Protein AF-A0A1V5QRF8-F1 (afdb_monomer_lite)

Foldseek 3Di:
DVVVVVVVVVVVVVVVVVVVVVVVVVVVVVVVVVVVVVVVVVVVVVVVVVVVPPVPPPPQPPLNVQLVVVVVVVDDSVVSVVVVVVVVVVVVVVPPDPPPLRVQLVVVVVVVDDSVVSVVVVVCVVVVNPDPPPDPPDDDDDDDDDDDDDDDDDDDDDDDDDDDDDDDDDDDDDDPDPDPPPPPDDPDPDPPDPPDPVVVVVVVVVVVPPDDPDDPVNVVVLVVDDLLVVLVVVLVVVVVVCVVVPDPDDDDPVNSVVSSVVSSVVSVVVVD

Radius of gyration: 50.0 Å; chains: 1; bounding box: 133×62×155 Å

Secondary structure (DSSP, 8-state):
-HHHHHHHHHHHHHHHHHHHHHHHHHHHHHHHHHHHHHHHHHHHHHHHHHHHS--------HHHHHHHHHHHTT--HHHHHHHHHHHHHHHHHHHSPPPHHHHHHHHHHHTT--HHHHHHHHHHHHTT-TT---------------PPPPPPPP-SS----PPP-------------PPPP----------------HHHHHHHHHHHHSS----TTHHHHTTSS-HHHHHHHHHHHHHHHHHHTT--SPPPHHHHHHHHHHHHHHHHHTT-

pLDDT: mean 73.48, std 18.58, range [41.06, 98.06]

Structure (mmCIF, N/CA/C/O backbone):
data_AF-A0A1V5QRF8-F1
#
_entry.id   AF-A0A1V5QRF8-F1
#
loop_
_atom_site.group_PDB
_atom_site.id
_atom_site.type_symbol
_atom_site.label_atom_id
_atom_site.label_alt_id
_atom_site.label_comp_id
_atom_site.label_asym_id
_atom_site.label_entity_id
_atom_site.label_seq_id
_atom_site.pdbx_PDB_ins_code
_atom_site.Cartn_x
_atom_site.Cartn_y
_atom_site.Cartn_z
_atom_site.occupancy
_atom_site.B_iso_or_equiv
_atom_site.auth_seq_id
_atom_site.auth_comp_id
_atom_site.auth_asym_id
_atom_site.auth_atom_id
_atom_site.pdbx_PDB_model_num
ATOM 1 N N . MET A 1 1 ? -55.100 -7.302 71.239 1.00 56.41 1 MET A N 1
ATOM 2 C CA . MET A 1 1 ? -53.708 -6.817 71.455 1.00 56.41 1 MET A CA 1
ATOM 3 C C . MET A 1 1 ? -52.587 -7.825 71.140 1.00 56.41 1 MET A C 1
ATOM 5 O O . MET A 1 1 ? -51.484 -7.382 70.845 1.00 56.41 1 MET A O 1
ATOM 9 N N . VAL A 1 2 ? -52.801 -9.151 71.163 1.00 57.75 2 VAL A N 1
ATOM 10 C CA . VAL A 1 2 ? -51.713 -10.150 70.985 1.00 57.75 2 VAL A CA 1
ATOM 11 C C . VAL A 1 2 ? -51.133 -10.198 69.557 1.00 57.75 2 VAL A C 1
ATOM 13 O O . VAL A 1 2 ? -49.919 -10.311 69.386 1.00 57.75 2 VAL A O 1
ATOM 16 N N . LYS A 1 3 ? -51.969 -10.019 68.522 1.00 58.94 3 LYS A N 1
ATOM 17 C CA . LYS A 1 3 ? -51.537 -10.043 67.108 1.00 58.94 3 LYS A CA 1
ATOM 18 C C . LYS A 1 3 ? -50.528 -8.934 66.753 1.00 58.94 3 LYS A C 1
ATOM 20 O O . LYS A 1 3 ? -49.586 -9.201 66.015 1.00 58.94 3 LYS A O 1
ATOM 25 N N . ALA A 1 4 ? -50.659 -7.735 67.328 1.00 64.81 4 ALA A N 1
ATOM 26 C CA . ALA A 1 4 ? -49.758 -6.607 67.056 1.00 64.81 4 ALA A CA 1
ATOM 27 C C . ALA A 1 4 ? -48.321 -6.862 67.558 1.00 64.81 4 ALA A C 1
ATOM 29 O O . ALA A 1 4 ? -47.357 -6.680 66.818 1.00 64.81 4 ALA A O 1
ATOM 30 N N . LYS A 1 5 ? -48.172 -7.419 68.770 1.00 70.94 5 LYS A N 1
ATOM 31 C CA . LYS A 1 5 ? -46.855 -7.746 69.352 1.00 70.94 5 LYS A CA 1
ATOM 32 C C . LYS A 1 5 ? -46.099 -8.819 68.554 1.00 70.94 5 LYS A C 1
ATOM 34 O O . LYS A 1 5 ? -44.870 -8.790 68.483 1.00 70.94 5 LYS A O 1
ATOM 39 N N . MET A 1 6 ? -46.814 -9.762 67.934 1.00 71.56 6 MET A N 1
ATOM 40 C CA . MET A 1 6 ? -46.212 -10.766 67.048 1.00 71.56 6 MET A CA 1
ATOM 41 C C . MET A 1 6 ? -45.707 -10.167 65.731 1.00 71.56 6 MET A C 1
ATOM 43 O O . MET A 1 6 ? -44.639 -10.561 65.255 1.00 71.56 6 MET A O 1
ATOM 47 N N . VAL A 1 7 ? -46.450 -9.217 65.158 1.00 73.62 7 VAL A N 1
ATOM 48 C CA . VAL A 1 7 ? -46.054 -8.514 63.929 1.00 73.62 7 VAL A CA 1
ATOM 49 C C . VAL A 1 7 ? -44.791 -7.687 64.178 1.00 73.62 7 VAL A C 1
ATOM 51 O O . VAL A 1 7 ? -43.824 -7.825 63.431 1.00 73.62 7 VAL A O 1
ATOM 54 N N . ASP A 1 8 ? -44.715 -6.952 65.289 1.00 76.38 8 ASP A N 1
ATOM 55 C CA . ASP A 1 8 ? -43.518 -6.175 65.648 1.00 76.38 8 ASP A CA 1
ATOM 56 C C . ASP A 1 8 ? -42.273 -7.046 65.855 1.00 76.38 8 ASP A C 1
ATOM 58 O O . ASP A 1 8 ? -41.156 -6.671 65.475 1.00 76.38 8 ASP A O 1
ATOM 62 N N . LYS A 1 9 ? -42.446 -8.241 66.432 1.00 80.81 9 LYS A N 1
ATOM 63 C CA . LYS A 1 9 ? -41.349 -9.195 66.635 1.00 80.81 9 LYS A CA 1
ATOM 64 C C . LYS A 1 9 ? -40.832 -9.743 65.298 1.00 80.81 9 LYS A C 1
ATOM 66 O O . LYS A 1 9 ? -39.614 -9.821 65.120 1.00 80.81 9 LYS A O 1
ATOM 71 N N . LYS A 1 10 ? -41.729 -10.028 64.342 1.00 81.56 10 LYS A N 1
ATOM 72 C CA . LYS A 1 10 ? -41.369 -10.405 62.961 1.00 81.56 10 LYS A CA 1
ATOM 73 C C . LYS A 1 10 ? -40.684 -9.256 62.212 1.00 81.56 10 LYS A C 1
ATOM 75 O O . LYS A 1 10 ? -39.655 -9.470 61.579 1.00 81.56 10 LYS A O 1
ATOM 80 N N . ILE A 1 11 ? -41.172 -8.021 62.336 1.00 82.12 11 ILE A N 1
ATOM 81 C CA . ILE A 1 11 ? -40.536 -6.850 61.708 1.00 82.12 11 ILE A CA 1
ATOM 82 C C . ILE A 1 11 ? -39.116 -6.647 62.254 1.00 82.12 11 ILE A C 1
ATOM 84 O O . ILE A 1 11 ? -38.178 -6.411 61.489 1.00 82.12 11 ILE A O 1
ATOM 88 N N . LYS A 1 12 ? -38.913 -6.788 63.572 1.00 86.25 12 LYS A N 1
ATOM 89 C CA . LYS A 1 12 ? -37.577 -6.698 64.185 1.00 86.25 12 LYS A CA 1
ATOM 90 C C . LYS A 1 12 ? -36.638 -7.817 63.728 1.00 86.25 12 LYS A C 1
ATOM 92 O O . LYS A 1 12 ? -35.452 -7.545 63.528 1.00 86.25 12 LYS A O 1
ATOM 97 N N . SER A 1 13 ? -37.125 -9.049 63.553 1.00 84.62 13 SER A N 1
ATOM 98 C CA . SER A 1 13 ? -36.286 -10.150 63.058 1.00 84.62 13 SER A CA 1
ATOM 99 C C . SER A 1 13 ? -35.889 -9.946 61.595 1.00 84.62 13 SER A C 1
ATOM 101 O O . SER A 1 13 ? -34.711 -10.093 61.272 1.00 84.62 13 SER A O 1
ATOM 103 N N . VAL A 1 14 ? -36.822 -9.505 60.743 1.00 87.19 14 VAL A N 1
ATOM 104 C CA . VAL A 1 14 ? -36.553 -9.179 59.332 1.00 87.19 14 VAL A CA 1
ATOM 105 C C . VAL A 1 14 ? -35.546 -8.031 59.223 1.00 87.19 14 VAL A C 1
ATOM 107 O O . VAL A 1 14 ? -34.541 -8.166 58.532 1.00 87.19 14 VAL A O 1
ATOM 110 N N . LYS A 1 15 ? -35.715 -6.944 59.990 1.00 87.62 15 LYS A N 1
ATOM 111 C CA . LYS A 1 15 ? -34.746 -5.831 60.017 1.00 87.62 15 LYS A CA 1
ATOM 112 C C . LYS A 1 15 ? -33.342 -6.282 60.442 1.00 87.62 15 LYS A C 1
ATOM 114 O O . LYS A 1 15 ? -32.351 -5.817 59.880 1.00 87.62 15 LYS A O 1
ATOM 119 N N . LYS A 1 16 ? -33.232 -7.197 61.415 1.00 87.69 16 LYS A N 1
ATOM 120 C CA . LYS A 1 16 ? -31.936 -7.768 61.830 1.00 87.69 16 LYS A CA 1
ATOM 121 C C . LYS A 1 16 ? -31.309 -8.650 60.745 1.00 87.69 16 LYS A C 1
ATOM 123 O O . LYS A 1 16 ? -30.091 -8.591 60.580 1.00 87.69 16 LYS A O 1
ATOM 128 N N . ALA A 1 17 ? -32.105 -9.439 60.023 1.00 86.56 17 ALA A N 1
ATOM 129 C CA . ALA A 1 17 ? -31.628 -10.268 58.915 1.00 86.56 17 ALA A CA 1
ATOM 130 C C . ALA A 1 17 ? -31.104 -9.404 57.756 1.00 86.56 17 ALA A C 1
ATOM 132 O O . ALA A 1 17 ? -29.942 -9.538 57.376 1.00 86.56 17 ALA A O 1
ATOM 133 N N . VAL A 1 18 ? -31.893 -8.417 57.321 1.00 87.19 18 VAL A N 1
ATOM 134 C CA . VAL A 1 18 ? -31.528 -7.461 56.261 1.00 87.19 18 VAL A CA 1
ATOM 135 C C . VAL A 1 18 ? -30.244 -6.701 56.616 1.00 87.19 18 VAL A C 1
ATOM 137 O O . VAL A 1 18 ? -29.325 -6.595 55.808 1.00 87.19 18 VAL A O 1
ATOM 140 N N . LYS A 1 19 ? -30.106 -6.230 57.865 1.00 89.12 19 LYS A N 1
ATOM 141 C CA . LYS A 1 19 ? -28.883 -5.539 58.314 1.00 89.12 19 LYS A CA 1
ATOM 142 C C . LYS A 1 19 ? -27.642 -6.441 58.256 1.00 89.12 19 LYS A C 1
ATOM 144 O O . LYS A 1 19 ? -26.551 -5.956 57.947 1.00 89.12 19 LYS A O 1
ATOM 149 N N . LYS A 1 20 ? -27.785 -7.741 58.546 1.00 89.50 20 LYS A N 1
ATOM 150 C CA . LYS A 1 20 ? -26.686 -8.711 58.424 1.00 89.50 20 LYS A CA 1
ATOM 151 C C . LYS A 1 20 ? -26.307 -8.943 56.963 1.00 89.50 20 LYS A C 1
ATOM 153 O O . LYS A 1 20 ? -25.111 -8.961 56.680 1.00 89.50 20 LYS A O 1
ATOM 158 N N . GLU A 1 21 ? -27.270 -9.067 56.055 1.00 86.69 21 GLU A N 1
ATOM 159 C CA . GLU A 1 21 ? -27.002 -9.243 54.619 1.00 86.69 21 GLU A CA 1
ATOM 160 C C . GLU A 1 21 ? -26.296 -8.033 54.010 1.00 86.69 21 GLU A C 1
ATOM 162 O O . GLU A 1 21 ? -25.207 -8.194 53.461 1.00 86.69 21 GLU A O 1
ATOM 167 N N . ILE A 1 22 ? -26.789 -6.816 54.267 1.00 87.19 22 ILE A N 1
ATOM 168 C CA . ILE A 1 22 ? -26.132 -5.573 53.826 1.00 87.19 22 ILE A CA 1
ATOM 169 C C . ILE A 1 22 ? -24.686 -5.500 54.346 1.00 87.19 22 ILE A C 1
ATOM 171 O O . ILE A 1 22 ? -23.780 -5.048 53.646 1.00 87.19 22 ILE A O 1
ATOM 175 N N . SER A 1 23 ? -24.428 -5.958 55.578 1.00 84.38 23 SER A N 1
ATOM 176 C CA . SER A 1 23 ? -23.067 -5.970 56.134 1.00 84.38 23 SER A CA 1
ATOM 177 C C . SER A 1 23 ? -22.143 -6.979 55.438 1.00 84.38 23 SER A C 1
ATOM 179 O O . SER A 1 23 ? -20.950 -6.710 55.282 1.00 84.38 23 SER A O 1
ATOM 181 N N . LYS A 1 24 ? -22.680 -8.130 55.009 1.00 86.88 24 LYS A N 1
ATOM 182 C CA . LYS A 1 24 ? -21.930 -9.155 54.273 1.00 86.88 24 LYS A CA 1
ATOM 183 C C . LYS A 1 24 ? -21.635 -8.685 52.851 1.00 86.88 24 LYS A C 1
ATOM 185 O O . LYS A 1 24 ? -20.490 -8.798 52.418 1.00 86.88 24 LYS A O 1
ATOM 190 N N . GLU A 1 25 ? -22.615 -8.094 52.172 1.00 83.94 25 GLU A N 1
ATOM 191 C CA . GLU A 1 25 ? -22.439 -7.523 50.834 1.00 83.94 25 GLU A CA 1
ATOM 192 C C . GLU A 1 25 ? -21.417 -6.391 50.833 1.00 83.94 25 GLU A C 1
ATOM 194 O O . GLU A 1 25 ? -20.488 -6.422 50.033 1.00 83.94 25 GLU A O 1
ATOM 199 N N . LYS A 1 26 ? -21.485 -5.454 51.790 1.00 83.31 26 LYS A N 1
ATOM 200 C CA . LYS A 1 26 ? -20.486 -4.376 51.906 1.00 83.31 26 LYS A CA 1
ATOM 201 C C . LYS A 1 26 ? -19.061 -4.909 52.075 1.00 83.31 26 LYS A C 1
ATOM 203 O O . LYS A 1 26 ? -18.140 -4.389 51.448 1.00 83.31 26 LYS A O 1
ATOM 208 N N . LYS A 1 27 ? -18.871 -5.971 52.868 1.00 81.81 27 LYS A N 1
ATOM 209 C CA . LYS A 1 27 ? -17.562 -6.633 53.035 1.00 81.81 27 LYS A CA 1
ATOM 210 C C . LYS A 1 27 ? -17.108 -7.380 51.776 1.00 81.81 27 LYS A C 1
ATOM 212 O O . LYS A 1 27 ? -15.913 -7.439 51.500 1.00 81.81 27 LYS A O 1
ATOM 217 N N . ALA A 1 28 ? -18.029 -7.966 51.014 1.00 79.69 28 ALA A N 1
ATOM 218 C CA . ALA A 1 28 ? -17.707 -8.603 49.738 1.00 79.69 28 ALA A CA 1
ATOM 219 C C . ALA A 1 28 ? -17.343 -7.560 48.664 1.00 79.69 28 ALA A C 1
ATOM 221 O O . ALA A 1 28 ? -16.374 -7.748 47.929 1.00 79.69 28 ALA A O 1
ATOM 222 N N . GLN A 1 29 ? -18.068 -6.440 48.622 1.00 78.56 29 GLN A N 1
ATOM 223 C CA . GLN A 1 29 ? -17.817 -5.312 47.726 1.00 78.56 29 GLN A CA 1
ATOM 224 C C . GLN A 1 29 ? -16.452 -4.673 48.009 1.00 78.56 29 GLN A C 1
ATOM 226 O O . GLN A 1 29 ? -15.679 -4.452 47.082 1.00 78.56 29 GLN A O 1
ATOM 231 N N . SER A 1 30 ? -16.107 -4.447 49.284 1.00 78.94 30 SER A N 1
ATOM 232 C CA . SER A 1 30 ? -14.815 -3.855 49.653 1.00 78.94 30 SER A CA 1
ATOM 233 C C . SER A 1 30 ? -13.634 -4.746 49.255 1.00 78.94 30 SER A C 1
ATOM 235 O O . SER A 1 30 ? -12.629 -4.245 48.761 1.00 78.94 30 SER A O 1
ATOM 237 N N . LYS A 1 31 ? -13.768 -6.075 49.388 1.00 82.75 31 LYS A N 1
ATOM 238 C CA . LYS A 1 31 ? -12.753 -7.037 48.926 1.00 82.75 31 LYS A CA 1
ATOM 239 C C . LYS A 1 31 ? -12.589 -7.036 47.403 1.00 82.75 31 LYS A C 1
ATOM 241 O O . LYS A 1 31 ? -11.462 -7.114 46.921 1.00 82.75 31 LYS A O 1
ATOM 246 N N . LYS A 1 32 ? -13.686 -6.938 46.642 1.00 84.62 32 LYS A N 1
ATOM 247 C CA . LYS A 1 32 ? -13.630 -6.827 45.172 1.00 84.62 32 LYS A CA 1
ATOM 248 C C . LYS A 1 32 ? -12.965 -5.522 44.736 1.00 84.62 32 LYS A C 1
ATOM 250 O O . LYS A 1 32 ? -12.086 -5.557 43.883 1.00 84.62 32 LYS A O 1
ATOM 255 N N . ASN A 1 33 ? -13.319 -4.403 45.365 1.00 83.44 33 ASN A N 1
ATOM 256 C CA . ASN A 1 33 ? -12.726 -3.100 45.064 1.00 83.44 33 ASN A CA 1
ATOM 257 C C . ASN A 1 33 ? -11.219 -3.084 45.349 1.00 83.44 33 ASN A C 1
ATOM 259 O O . ASN A 1 33 ? -10.459 -2.659 44.489 1.00 83.44 33 ASN A O 1
ATOM 263 N N . ALA A 1 34 ? -10.778 -3.652 46.477 1.00 87.19 34 ALA A N 1
ATOM 264 C CA . ALA A 1 34 ? -9.353 -3.782 46.791 1.00 87.19 34 ALA A CA 1
ATOM 265 C C . ALA A 1 34 ? -8.589 -4.615 45.742 1.00 87.19 34 ALA A C 1
ATOM 267 O O . ALA A 1 34 ? -7.462 -4.284 45.380 1.00 87.19 34 ALA A O 1
ATOM 268 N N . LYS A 1 35 ? -9.211 -5.677 45.206 1.00 87.38 35 LYS A N 1
ATOM 269 C CA . LYS A 1 35 ? -8.625 -6.472 44.117 1.00 87.38 35 LYS A CA 1
ATOM 270 C C . LYS A 1 35 ? -8.519 -5.666 42.818 1.00 87.38 35 LYS A C 1
ATOM 272 O O . LYS A 1 35 ? -7.468 -5.668 42.188 1.00 87.38 35 LYS A O 1
ATOM 277 N N . HIS A 1 36 ? -9.572 -4.940 42.449 1.00 84.44 36 HIS A N 1
ATOM 278 C CA . HIS A 1 36 ? -9.557 -4.080 41.265 1.00 84.44 36 HIS A CA 1
ATOM 279 C C . HIS A 1 36 ? -8.537 -2.940 41.380 1.00 84.44 36 HIS A C 1
ATOM 281 O O . HIS A 1 36 ? -7.865 -2.627 40.402 1.00 84.44 36 HIS A O 1
ATOM 287 N N . GLU A 1 37 ? -8.371 -2.347 42.562 1.00 89.94 37 GLU A N 1
ATOM 288 C CA . GLU A 1 37 ? -7.346 -1.328 42.809 1.00 89.94 37 GLU A CA 1
ATOM 289 C C . GLU A 1 37 ? -5.928 -1.890 42.653 1.00 89.94 37 GLU A C 1
ATOM 291 O O . GLU A 1 37 ? -5.086 -1.245 42.024 1.00 89.94 37 GLU A O 1
ATOM 296 N N . ALA A 1 38 ? -5.675 -3.109 43.143 1.00 92.44 38 ALA A N 1
ATOM 297 C CA . ALA A 1 38 ? -4.400 -3.796 42.946 1.00 92.44 38 ALA A CA 1
ATOM 298 C C . ALA A 1 38 ? -4.119 -4.081 41.457 1.00 92.44 38 ALA A C 1
ATOM 300 O O . ALA A 1 38 ? -3.012 -3.816 40.979 1.00 92.44 38 ALA A O 1
ATOM 301 N N . ASP A 1 39 ? -5.124 -4.537 40.704 1.00 89.56 39 ASP A N 1
ATOM 302 C CA . ASP A 1 39 ? -5.010 -4.779 39.260 1.00 89.56 39 ASP A CA 1
ATOM 303 C C . ASP A 1 39 ? -4.745 -3.473 38.486 1.00 89.56 39 ASP A C 1
ATOM 305 O O . ASP A 1 39 ? -3.884 -3.421 37.605 1.00 89.56 39 ASP A O 1
ATOM 309 N N . ILE A 1 40 ? -5.426 -2.380 38.847 1.00 92.19 40 ILE A N 1
ATOM 310 C CA . ILE A 1 40 ? -5.188 -1.051 38.262 1.00 92.19 40 ILE A CA 1
ATOM 311 C C . ILE A 1 40 ? -3.754 -0.588 38.543 1.00 92.19 40 ILE A C 1
ATOM 313 O O . ILE A 1 40 ? -3.109 -0.016 37.661 1.00 92.19 40 ILE A O 1
ATOM 317 N N . LEU A 1 41 ? -3.238 -0.826 39.751 1.00 94.00 41 LEU A N 1
ATOM 318 C CA . LEU A 1 41 ? -1.876 -0.449 40.127 1.00 94.00 41 LEU A 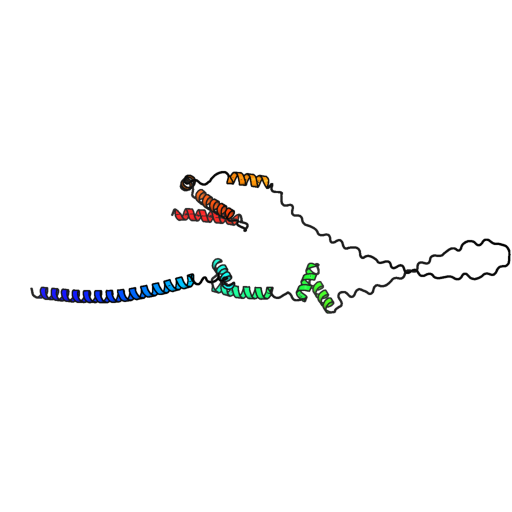CA 1
ATOM 319 C C . LEU A 1 41 ? -0.828 -1.263 39.352 1.00 94.00 41 LEU A C 1
ATOM 321 O O . LEU A 1 41 ? 0.137 -0.695 38.841 1.00 94.00 41 LEU A O 1
ATOM 325 N N . MET A 1 42 ? -1.056 -2.568 39.180 1.00 91.50 42 MET A N 1
ATOM 326 C CA . MET A 1 42 ? -0.237 -3.437 38.328 1.00 91.50 42 MET A CA 1
ATOM 327 C C . MET A 1 42 ? -0.200 -2.936 36.880 1.00 91.50 42 MET A C 1
ATOM 329 O O . MET A 1 42 ? 0.881 -2.740 36.325 1.00 91.50 42 MET A O 1
ATOM 333 N N . LEU A 1 43 ? -1.364 -2.640 36.294 1.00 92.44 43 LEU A N 1
ATOM 334 C CA . LEU A 1 43 ? -1.469 -2.128 34.924 1.00 92.44 43 LEU A CA 1
ATOM 335 C C . LEU A 1 43 ? -0.786 -0.765 34.756 1.00 92.44 43 LEU A C 1
ATOM 337 O O . LEU A 1 43 ? -0.113 -0.528 33.752 1.00 92.44 43 LEU A O 1
ATOM 341 N N . LYS A 1 44 ? -0.907 0.133 35.741 1.00 92.56 44 LYS A N 1
ATOM 342 C CA . LYS A 1 44 ? -0.198 1.422 35.737 1.00 92.56 44 LYS A CA 1
ATOM 343 C C . LYS A 1 44 ? 1.317 1.226 35.755 1.00 92.56 44 LYS A C 1
ATOM 345 O O . LYS A 1 44 ? 2.008 1.837 34.939 1.00 92.56 44 LYS A O 1
ATOM 350 N N . ASN A 1 45 ? 1.818 0.335 36.611 1.00 91.69 45 ASN A N 1
ATOM 351 C CA . ASN A 1 45 ? 3.241 0.008 36.693 1.00 91.69 45 ASN A CA 1
ATOM 352 C C . ASN A 1 45 ? 3.759 -0.627 35.392 1.00 91.69 45 ASN A C 1
ATOM 354 O O . ASN A 1 45 ? 4.870 -0.331 34.954 1.00 91.69 45 ASN A O 1
ATOM 358 N N . GLU A 1 46 ? 2.960 -1.474 34.744 1.00 91.62 46 GLU A N 1
ATOM 359 C CA . GLU A 1 46 ? 3.278 -2.075 33.446 1.00 91.62 46 GLU A CA 1
ATOM 360 C C . GLU A 1 46 ? 3.366 -1.014 32.340 1.00 91.62 46 GLU A C 1
ATOM 362 O O . GLU A 1 46 ? 4.355 -0.957 31.608 1.00 91.62 46 GLU A O 1
ATOM 367 N N . ILE A 1 47 ? 2.392 -0.100 32.271 1.00 85.62 47 ILE A N 1
ATOM 368 C CA . ILE A 1 47 ? 2.413 1.039 31.343 1.00 85.62 47 ILE A CA 1
ATOM 369 C C . ILE A 1 47 ? 3.641 1.918 31.594 1.00 85.62 47 ILE A C 1
ATOM 371 O O . ILE A 1 47 ? 4.287 2.363 30.646 1.00 85.62 47 ILE A O 1
ATOM 375 N N . GLU A 1 48 ? 3.990 2.174 32.852 1.00 88.62 48 GLU A N 1
ATOM 376 C CA . GLU A 1 48 ? 5.150 2.991 33.195 1.00 88.62 48 GLU A CA 1
ATOM 377 C C . GLU A 1 48 ? 6.470 2.302 32.813 1.00 88.62 48 GLU A C 1
ATOM 379 O O . GLU A 1 48 ? 7.352 2.939 32.233 1.00 88.62 48 GLU A O 1
ATOM 384 N N . LYS A 1 49 ? 6.585 0.984 33.031 1.00 86.06 49 LYS A N 1
ATOM 385 C CA . LYS A 1 49 ? 7.707 0.167 32.538 1.00 86.06 49 LYS A CA 1
ATOM 386 C C . LYS A 1 49 ? 7.799 0.200 31.012 1.00 86.06 49 LYS A C 1
ATOM 388 O O . LYS A 1 49 ? 8.900 0.339 30.483 1.00 86.06 49 LYS A O 1
ATOM 393 N N . LEU A 1 50 ? 6.672 0.117 30.304 1.00 78.25 50 LEU A N 1
ATOM 394 C CA . LEU A 1 50 ? 6.613 0.206 28.841 1.00 78.25 50 LEU A CA 1
ATOM 395 C C . LEU A 1 50 ? 6.933 1.612 28.313 1.00 78.25 50 LEU A C 1
ATOM 397 O O . LEU A 1 50 ? 7.494 1.729 27.232 1.00 78.25 50 LEU A O 1
ATOM 401 N N . LYS A 1 51 ? 6.633 2.675 29.068 1.00 77.50 51 LYS A N 1
ATOM 402 C CA . LYS A 1 51 ? 7.057 4.049 28.744 1.00 77.50 51 LYS A CA 1
ATOM 403 C C . LYS A 1 51 ? 8.556 4.261 28.979 1.00 77.50 51 LYS A C 1
ATOM 405 O O . LYS A 1 51 ? 9.211 4.913 28.168 1.00 77.50 51 LYS A O 1
ATOM 410 N N . LYS A 1 52 ? 9.100 3.723 30.080 1.00 78.12 52 LYS A N 1
ATOM 411 C CA . LYS A 1 52 ? 10.527 3.818 30.453 1.00 78.12 52 LYS A CA 1
ATOM 412 C C . LYS A 1 52 ? 11.418 2.976 29.547 1.00 78.12 52 LYS A C 1
ATOM 414 O O . LYS A 1 52 ? 12.500 3.424 29.171 1.00 78.12 52 LYS A O 1
ATOM 419 N N . LYS A 1 53 ? 10.942 1.800 29.123 1.00 68.38 53 LYS A N 1
ATOM 420 C CA . LYS A 1 53 ? 11.463 1.113 27.941 1.00 68.38 53 LYS A CA 1
ATOM 421 C C . LYS A 1 53 ? 11.132 1.993 26.741 1.00 68.38 53 LYS A C 1
ATOM 423 O O . LYS A 1 53 ? 10.128 1.778 26.078 1.00 68.38 53 LYS A O 1
ATOM 428 N N . LYS A 1 54 ? 11.966 3.000 26.460 1.00 58.03 54 LYS A N 1
ATOM 429 C CA . LYS A 1 54 ? 11.990 3.685 25.166 1.00 58.03 54 LYS A CA 1
ATOM 430 C C . LYS A 1 54 ? 12.142 2.595 24.110 1.00 58.03 54 LYS A C 1
ATOM 432 O O . LYS A 1 54 ? 13.257 2.185 23.807 1.00 58.03 54 LYS A O 1
ATOM 437 N N . VAL A 1 55 ? 11.026 2.084 23.595 1.00 58.25 55 VAL A N 1
ATOM 438 C CA . VAL A 1 55 ? 11.015 1.208 22.434 1.00 58.25 55 VAL A CA 1
ATOM 439 C C . VAL A 1 55 ? 11.694 2.052 21.373 1.00 58.25 55 VAL A C 1
ATOM 441 O O . VAL A 1 55 ? 11.148 3.087 20.984 1.00 58.25 55 VAL A O 1
ATOM 444 N N . SER A 1 56 ? 12.930 1.691 21.009 1.00 57.19 56 SER A N 1
ATOM 445 C CA . SER A 1 56 ? 13.672 2.309 19.911 1.00 57.19 56 SER A CA 1
ATOM 446 C C . SER A 1 56 ? 12.666 2.485 18.796 1.00 57.19 56 SER A C 1
ATOM 448 O O . SER A 1 56 ? 12.154 1.449 18.386 1.00 57.19 56 SER A O 1
ATOM 450 N N . LYS A 1 57 ? 12.285 3.729 18.442 1.00 58.41 57 LYS A N 1
ATOM 451 C CA . LYS A 1 57 ? 11.142 4.058 17.566 1.00 58.41 57 LYS A CA 1
ATOM 452 C C . LYS A 1 57 ? 10.992 2.966 16.515 1.00 58.41 57 LYS A C 1
ATOM 454 O O . LYS A 1 57 ? 11.726 2.951 15.525 1.00 58.41 57 LYS A O 1
ATOM 459 N N . GLY A 1 58 ? 10.150 1.984 16.837 1.00 55.38 58 GLY A N 1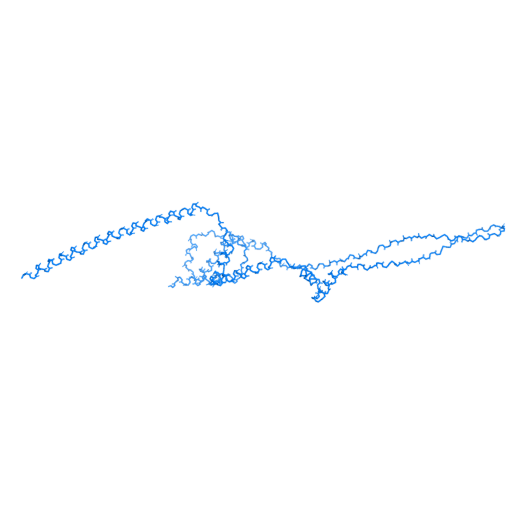
ATOM 460 C CA . GLY A 1 58 ? 10.212 0.696 16.169 1.00 55.38 58 GLY A CA 1
ATOM 461 C C . GLY A 1 58 ? 9.745 0.993 14.777 1.00 55.38 58 GLY A C 1
ATOM 462 O O . GLY A 1 58 ? 8.625 1.486 14.633 1.00 55.38 58 GLY A O 1
ATOM 463 N N . HIS A 1 59 ? 10.611 0.816 13.781 1.00 66.00 59 HIS A N 1
ATOM 464 C CA . HIS A 1 59 ? 10.185 0.949 12.401 1.00 66.00 59 HIS A CA 1
ATOM 465 C C . HIS A 1 59 ? 8.968 0.044 12.265 1.00 66.00 59 HIS A C 1
ATOM 467 O O . HIS A 1 59 ? 9.061 -1.172 12.438 1.00 66.00 59 HIS A O 1
ATOM 473 N N . VAL A 1 60 ? 7.797 0.664 12.109 1.00 79.44 60 VAL A N 1
ATOM 474 C CA . VAL A 1 60 ? 6.545 -0.070 11.992 1.00 79.44 60 VAL A CA 1
ATOM 475 C C . VAL A 1 60 ? 6.758 -1.009 10.817 1.00 79.44 60 VAL A C 1
ATOM 477 O O . VAL A 1 60 ? 7.176 -0.552 9.753 1.00 79.44 60 VAL A O 1
ATOM 480 N N . SER A 1 61 ? 6.561 -2.312 11.031 1.00 86.94 61 SER A N 1
ATOM 481 C CA . SER A 1 61 ? 6.845 -3.300 9.990 1.00 86.94 61 SER A CA 1
ATOM 482 C C . SER A 1 61 ? 6.155 -2.891 8.686 1.00 86.94 61 SER A C 1
ATOM 484 O O . SER A 1 61 ? 5.042 -2.357 8.711 1.00 86.94 61 SER A O 1
ATOM 486 N N . GLU A 1 62 ? 6.799 -3.129 7.539 1.00 89.38 62 GLU A N 1
ATOM 487 C CA . GLU A 1 62 ? 6.224 -2.784 6.228 1.00 89.38 62 GLU A CA 1
ATOM 488 C C . GLU A 1 62 ? 4.797 -3.325 6.078 1.00 89.38 62 GLU A C 1
ATOM 490 O O . GLU A 1 62 ? 3.919 -2.646 5.548 1.00 89.38 62 GLU A O 1
ATOM 495 N N . TYR A 1 63 ? 4.562 -4.527 6.615 1.00 93.75 63 TYR A N 1
ATOM 496 C CA . TYR A 1 63 ? 3.246 -5.147 6.696 1.00 93.75 63 TYR A CA 1
ATOM 497 C C . TYR A 1 63 ? 2.247 -4.261 7.441 1.00 93.75 63 TYR A C 1
ATOM 499 O O . TYR A 1 63 ? 1.191 -3.931 6.910 1.00 93.75 63 TYR A O 1
ATOM 507 N N . ASN A 1 64 ? 2.591 -3.814 8.647 1.00 93.94 64 ASN A N 1
ATOM 508 C CA . ASN A 1 64 ? 1.713 -2.979 9.458 1.00 93.94 64 ASN A CA 1
ATOM 509 C C . ASN A 1 64 ? 1.437 -1.622 8.795 1.00 93.94 64 ASN A C 1
ATOM 511 O O . ASN A 1 64 ? 0.311 -1.130 8.862 1.00 93.94 64 ASN A O 1
ATOM 515 N N . ILE A 1 65 ? 2.428 -1.027 8.125 1.00 94.06 65 ILE A N 1
ATOM 516 C CA . ILE A 1 65 ? 2.234 0.206 7.346 1.00 94.06 65 ILE A CA 1
ATOM 517 C C . ILE A 1 65 ? 1.252 -0.045 6.196 1.00 94.06 65 ILE A C 1
ATOM 519 O O . ILE A 1 65 ? 0.308 0.727 6.009 1.00 94.06 65 ILE A O 1
ATOM 523 N N . PHE A 1 66 ? 1.441 -1.137 5.454 1.00 96.56 66 PHE A N 1
ATOM 524 C CA . PHE A 1 66 ? 0.584 -1.504 4.332 1.00 96.56 66 PHE A CA 1
ATOM 525 C C . PHE A 1 66 ? -0.858 -1.757 4.777 1.00 96.56 66 PHE A C 1
ATOM 527 O O . PHE A 1 66 ? -1.780 -1.161 4.224 1.00 96.56 66 PHE A O 1
ATOM 534 N N . ILE A 1 67 ? -1.063 -2.576 5.809 1.00 97.00 67 ILE A N 1
ATOM 535 C CA . ILE A 1 67 ? -2.399 -2.896 6.318 1.00 97.00 67 ILE A CA 1
ATOM 536 C C . ILE A 1 67 ? -3.113 -1.634 6.803 1.00 97.00 67 ILE A C 1
ATOM 538 O O . ILE A 1 67 ? -4.261 -1.404 6.431 1.00 97.00 67 ILE A O 1
ATOM 542 N N . ARG A 1 68 ? -2.429 -0.760 7.556 1.00 95.75 68 ARG A N 1
ATOM 543 C CA . ARG A 1 68 ? -3.005 0.525 7.992 1.00 95.75 68 ARG A CA 1
ATOM 544 C C . ARG A 1 68 ? -3.430 1.391 6.809 1.00 95.75 68 ARG A C 1
ATOM 546 O O . ARG A 1 68 ? -4.467 2.042 6.882 1.00 95.75 68 ARG A O 1
ATOM 553 N N . LYS A 1 69 ? -2.648 1.398 5.725 1.00 96.94 69 LYS A N 1
ATOM 554 C CA . LYS A 1 69 ? -2.990 2.127 4.499 1.00 96.94 69 LYS A CA 1
ATOM 555 C C . LYS A 1 69 ? -4.254 1.565 3.841 1.00 96.94 69 LYS A C 1
ATOM 557 O O . LYS A 1 69 ? -5.110 2.350 3.455 1.00 96.94 69 LYS A O 1
ATOM 562 N N . GLN A 1 70 ? -4.391 0.241 3.757 1.00 97.44 70 GLN A N 1
ATOM 563 C CA . GLN A 1 70 ? -5.571 -0.394 3.154 1.00 97.44 70 GLN A CA 1
ATOM 564 C C . GLN A 1 70 ? -6.834 -0.213 4.001 1.00 97.44 70 GLN A C 1
ATOM 566 O O . GLN A 1 70 ? -7.897 0.075 3.461 1.00 97.44 70 GLN A O 1
ATOM 571 N N . ILE A 1 71 ? -6.715 -0.294 5.328 1.00 96.06 71 ILE A N 1
ATOM 572 C CA . ILE A 1 71 ? -7.842 -0.033 6.233 1.00 96.06 71 ILE A CA 1
ATOM 573 C C . ILE A 1 71 ? -8.298 1.426 6.118 1.00 96.06 71 ILE A C 1
ATOM 575 O O . ILE A 1 71 ? -9.493 1.687 6.040 1.00 96.06 71 ILE A O 1
ATOM 579 N N . LYS A 1 72 ? -7.362 2.385 6.026 1.00 96.94 72 LYS A N 1
ATOM 580 C CA . LYS A 1 72 ? -7.697 3.796 5.757 1.00 96.94 72 LYS A CA 1
ATOM 581 C C . LYS A 1 72 ? -8.408 4.003 4.418 1.00 96.94 72 LYS A C 1
ATOM 583 O O . LYS A 1 72 ? -9.180 4.943 4.300 1.00 96.94 72 LYS A O 1
ATOM 588 N N . ALA A 1 73 ? -8.155 3.142 3.437 1.00 95.75 73 ALA A N 1
ATOM 589 C CA . ALA A 1 73 ? -8.847 3.147 2.151 1.00 95.75 73 ALA A CA 1
ATOM 590 C C . ALA A 1 73 ? -10.216 2.432 2.191 1.00 95.75 73 ALA A C 1
ATOM 592 O O . ALA A 1 73 ? -10.837 2.261 1.149 1.00 95.75 73 ALA A O 1
ATOM 593 N N . GLY A 1 74 ? -10.681 1.993 3.368 1.00 97.12 74 GLY A N 1
ATOM 594 C CA . GLY A 1 74 ? -11.978 1.336 3.548 1.00 97.12 74 GLY A CA 1
ATOM 595 C C . GLY A 1 74 ? -11.967 -0.180 3.341 1.00 97.12 74 GLY A C 1
ATOM 596 O O . GLY A 1 74 ? -13.026 -0.801 3.344 1.00 97.12 74 GLY A O 1
ATOM 597 N N . MET A 1 75 ? -10.798 -0.810 3.175 1.00 96.62 75 MET A N 1
ATOM 598 C CA . MET A 1 75 ? -10.723 -2.268 3.046 1.00 96.62 75 MET A CA 1
ATOM 599 C C . MET A 1 75 ? -10.775 -2.969 4.399 1.00 96.62 75 MET A C 1
ATOM 601 O O . MET A 1 75 ? -10.169 -2.537 5.382 1.00 96.62 75 MET A O 1
ATOM 605 N N . THR A 1 76 ? -11.426 -4.131 4.426 1.00 98.06 76 THR A N 1
ATOM 606 C CA . THR A 1 76 ? -11.379 -5.013 5.598 1.00 98.06 76 THR A CA 1
ATOM 607 C C . THR A 1 76 ? -9.975 -5.592 5.785 1.00 98.06 76 THR A C 1
ATOM 609 O O . THR A 1 76 ? -9.217 -5.768 4.826 1.00 98.06 76 THR A O 1
ATOM 612 N N . PHE A 1 77 ? -9.623 -5.962 7.019 1.00 96.50 77 PHE A N 1
ATOM 613 C CA . PHE A 1 77 ? -8.317 -6.560 7.318 1.00 96.50 77 PHE A CA 1
ATOM 614 C C . PHE A 1 77 ? -8.042 -7.824 6.483 1.00 96.50 77 PHE A C 1
ATOM 616 O O . PHE A 1 77 ? -6.941 -7.993 5.965 1.00 96.50 77 PHE A O 1
ATOM 623 N N . SER A 1 78 ? -9.050 -8.683 6.288 1.00 97.19 78 SER A N 1
ATOM 624 C CA . SER A 1 78 ? -8.921 -9.906 5.481 1.00 97.19 78 SER A CA 1
ATOM 625 C C . SER A 1 78 ? -8.600 -9.597 4.012 1.00 97.19 78 SER A C 1
ATOM 627 O O . SER A 1 78 ? -7.703 -10.201 3.420 1.00 97.19 78 SER A O 1
ATOM 629 N N . GLN A 1 79 ? -9.269 -8.598 3.425 1.00 97.19 79 GLN A N 1
ATOM 630 C CA . GLN A 1 79 ? -8.965 -8.132 2.069 1.00 97.19 79 GLN A CA 1
ATOM 631 C C . GLN A 1 79 ? -7.561 -7.521 1.984 1.00 97.19 79 GLN A C 1
ATOM 633 O O . GLN A 1 79 ? -6.805 -7.850 1.068 1.00 97.19 79 GLN A O 1
ATOM 638 N N . ALA A 1 80 ? -7.180 -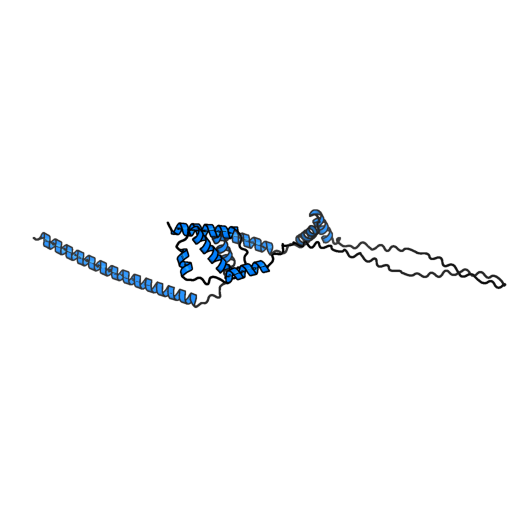6.696 2.961 1.00 97.62 80 ALA A N 1
ATOM 639 C CA . ALA A 1 80 ? -5.856 -6.089 3.036 1.00 97.62 80 ALA A CA 1
ATOM 640 C C . ALA A 1 80 ? -4.740 -7.145 3.155 1.00 97.62 80 ALA A C 1
ATOM 642 O O . ALA A 1 80 ? -3.731 -7.064 2.455 1.00 97.62 80 ALA A O 1
ATOM 643 N N . ALA A 1 81 ? -4.934 -8.188 3.965 1.00 96.50 81 ALA A N 1
ATOM 644 C CA . ALA A 1 81 ? -3.990 -9.297 4.091 1.00 96.50 81 ALA A CA 1
ATOM 645 C C . ALA A 1 81 ? -3.853 -10.089 2.777 1.00 96.50 81 ALA A C 1
ATOM 647 O O . ALA A 1 81 ? -2.739 -10.394 2.345 1.00 96.50 81 ALA A O 1
ATOM 648 N N . LYS A 1 82 ? -4.967 -10.349 2.074 1.00 97.31 82 LYS A N 1
ATOM 649 C CA . LYS A 1 82 ? -4.945 -10.953 0.727 1.00 97.31 82 LYS A CA 1
ATOM 650 C C . LYS A 1 82 ? -4.238 -10.062 -0.299 1.00 97.31 82 LYS A C 1
ATOM 652 O O . LYS A 1 82 ? -3.584 -10.566 -1.209 1.00 97.31 82 LYS A O 1
ATOM 657 N N . GLN A 1 83 ? -4.351 -8.741 -0.186 1.00 96.38 83 GLN A N 1
ATOM 658 C CA . GLN A 1 83 ? -3.598 -7.831 -1.047 1.00 96.38 83 GLN A CA 1
ATOM 659 C C . GLN A 1 83 ? -2.110 -7.802 -0.709 1.00 96.38 83 GLN A C 1
ATOM 661 O O . GLN A 1 83 ? -1.294 -7.701 -1.622 1.00 96.38 83 GLN A O 1
ATOM 666 N N . TRP A 1 84 ? -1.737 -7.934 0.564 1.00 96.62 84 TRP A N 1
ATOM 667 C CA . TRP A 1 84 ? -0.337 -7.982 0.976 1.00 96.62 84 TRP A CA 1
ATOM 668 C C . TRP A 1 84 ? 0.413 -9.158 0.345 1.00 96.62 84 TRP A C 1
ATOM 670 O O . TRP A 1 84 ? 1.525 -8.986 -0.159 1.00 96.62 84 TRP A O 1
ATOM 680 N N . THR A 1 85 ? -0.197 -10.345 0.305 1.00 95.75 85 THR A N 1
ATOM 681 C CA . THR A 1 85 ? 0.425 -11.516 -0.332 1.00 95.75 85 THR A CA 1
ATOM 682 C C . THR A 1 85 ? 0.636 -11.292 -1.830 1.00 95.75 85 THR A C 1
ATOM 684 O O . THR A 1 85 ? 1.720 -11.573 -2.346 1.00 95.75 85 THR A O 1
ATOM 687 N N . LYS A 1 86 ? -0.346 -10.693 -2.520 1.00 95.31 86 LYS A N 1
ATOM 688 C CA . LYS A 1 86 ? -0.222 -10.287 -3.931 1.00 95.31 86 LYS A CA 1
ATOM 689 C C . LYS A 1 86 ? 0.868 -9.233 -4.130 1.00 95.31 86 LYS A C 1
ATOM 691 O O . LYS A 1 86 ? 1.692 -9.372 -5.032 1.00 95.31 86 LYS A O 1
ATOM 696 N N . TYR A 1 87 ? 0.908 -8.218 -3.270 1.00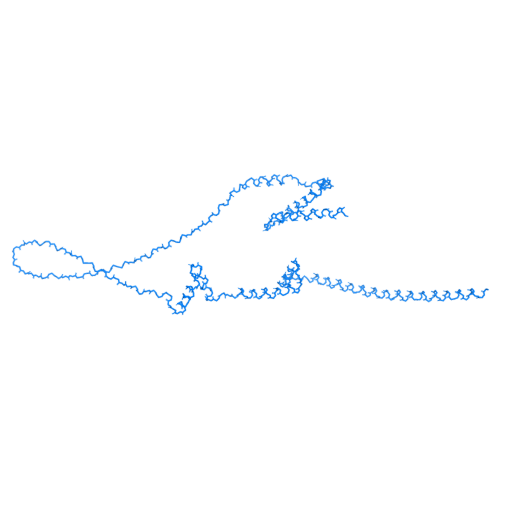 94.00 87 TYR A N 1
ATOM 697 C CA . TYR A 1 87 ? 1.913 -7.158 -3.290 1.00 94.00 87 TYR A CA 1
ATOM 698 C C . TYR A 1 87 ? 3.326 -7.731 -3.136 1.00 94.00 87 TYR A C 1
ATOM 700 O O . TYR A 1 87 ? 4.182 -7.480 -3.982 1.00 94.00 87 TYR A O 1
ATOM 708 N N . LYS A 1 88 ? 3.566 -8.589 -2.135 1.00 93.62 88 LYS A N 1
ATOM 709 C CA . LYS A 1 88 ? 4.871 -9.243 -1.954 1.00 93.62 88 LYS A CA 1
ATOM 710 C C . LYS A 1 88 ? 5.227 -10.185 -3.106 1.00 93.62 88 LYS A C 1
ATOM 712 O O . LYS A 1 88 ? 6.400 -10.284 -3.468 1.00 93.62 88 LYS A O 1
ATOM 717 N N . ALA A 1 89 ? 4.250 -10.862 -3.710 1.00 91.00 89 ALA A N 1
ATOM 718 C CA . ALA A 1 89 ? 4.484 -11.684 -4.897 1.00 91.00 89 ALA A CA 1
ATOM 719 C C . ALA A 1 89 ? 4.922 -10.836 -6.106 1.00 91.00 89 ALA A C 1
ATOM 721 O O . ALA A 1 89 ? 5.853 -11.216 -6.816 1.00 91.00 89 ALA A O 1
ATOM 722 N N . LEU A 1 90 ? 4.299 -9.674 -6.316 1.00 89.69 90 LEU A N 1
ATOM 723 C CA . LEU A 1 90 ? 4.688 -8.710 -7.351 1.00 89.69 90 LEU A CA 1
ATOM 724 C C . LEU A 1 90 ? 6.062 -8.100 -7.072 1.00 89.69 90 LEU A C 1
ATOM 726 O O . LEU A 1 90 ? 6.887 -8.014 -7.975 1.00 89.69 90 LEU A O 1
ATOM 730 N N . GLU A 1 91 ? 6.349 -7.756 -5.818 1.00 88.31 91 GLU A N 1
ATOM 731 C CA . GLU A 1 91 ? 7.657 -7.247 -5.407 1.00 88.31 91 GLU A CA 1
ATOM 732 C C . GLU A 1 91 ? 8.765 -8.267 -5.717 1.00 88.31 91 GLU A C 1
ATOM 734 O O . GLU A 1 91 ? 9.797 -7.922 -6.291 1.00 88.31 91 GLU A O 1
ATOM 739 N N . LYS A 1 92 ? 8.526 -9.556 -5.429 1.00 83.81 92 LYS A N 1
ATOM 740 C CA . LYS A 1 92 ? 9.440 -10.645 -5.806 1.00 83.81 92 LYS A CA 1
ATOM 741 C C . LYS A 1 92 ? 9.600 -10.775 -7.323 1.00 83.81 92 LYS A C 1
ATOM 743 O O . LYS A 1 92 ? 10.706 -11.056 -7.774 1.00 83.81 92 LYS A O 1
ATOM 748 N N . LYS A 1 93 ? 8.540 -10.567 -8.115 1.00 80.56 93 LYS A N 1
ATOM 749 C CA . LYS A 1 93 ? 8.618 -10.570 -9.588 1.00 80.56 93 LYS A CA 1
ATOM 750 C C . LYS A 1 93 ? 9.437 -9.390 -10.115 1.00 80.56 93 LYS A C 1
ATOM 752 O O . LYS A 1 93 ? 10.291 -9.603 -10.963 1.00 80.56 93 LYS A O 1
ATOM 757 N N . ASN A 1 94 ? 9.247 -8.192 -9.568 1.00 75.12 94 ASN A N 1
ATOM 758 C CA . ASN A 1 94 ? 9.976 -6.990 -9.982 1.00 75.12 94 ASN A CA 1
ATOM 759 C C . ASN A 1 94 ? 11.455 -7.020 -9.566 1.00 75.12 94 ASN A C 1
ATOM 761 O O . ASN A 1 94 ? 12.302 -6.479 -10.269 1.00 75.12 94 ASN A O 1
ATOM 765 N N . LYS A 1 95 ? 11.791 -7.698 -8.459 1.00 74.81 95 LYS A N 1
ATOM 766 C CA . LYS A 1 95 ? 13.187 -7.951 -8.058 1.00 74.81 95 LYS A CA 1
ATOM 767 C C . LYS A 1 95 ? 13.913 -8.939 -8.977 1.00 74.81 95 LYS A C 1
ATOM 769 O O . LYS A 1 95 ? 15.144 -8.974 -8.969 1.00 74.81 95 LYS A O 1
ATOM 774 N N . ARG A 1 96 ? 13.199 -9.751 -9.769 1.00 74.06 96 ARG A N 1
ATOM 775 C CA . ARG A 1 96 ? 13.843 -10.623 -10.759 1.00 74.06 96 ARG A CA 1
ATOM 776 C C . ARG A 1 96 ? 14.360 -9.748 -11.891 1.00 74.06 96 ARG A C 1
ATOM 778 O O . ARG A 1 96 ? 13.581 -9.167 -12.642 1.00 74.06 96 ARG A O 1
ATOM 785 N N . LYS A 1 97 ? 15.687 -9.671 -12.020 1.00 76.25 97 LYS A N 1
ATOM 786 C CA . LYS A 1 97 ? 16.323 -9.024 -13.170 1.00 76.25 97 LYS A CA 1
ATOM 787 C C . LYS A 1 97 ? 15.745 -9.650 -14.450 1.00 76.25 97 LYS A C 1
ATOM 789 O O . LYS A 1 97 ? 15.661 -10.880 -14.518 1.00 76.25 97 LYS A O 1
ATOM 794 N N . PRO A 1 98 ? 15.332 -8.847 -15.446 1.00 81.50 98 PRO A N 1
ATOM 795 C CA . PRO A 1 98 ? 14.849 -9.389 -16.707 1.00 81.50 98 PRO A CA 1
ATOM 796 C C . PRO A 1 98 ? 15.921 -10.306 -17.301 1.00 81.50 98 PRO A C 1
ATOM 798 O O . PRO A 1 98 ? 17.111 -10.000 -17.213 1.00 81.50 98 PRO A O 1
ATOM 801 N N . THR A 1 99 ? 15.506 -11.443 -17.862 1.00 88.94 99 THR A N 1
ATOM 802 C CA . THR A 1 99 ? 16.426 -12.408 -18.479 1.00 88.94 99 THR A CA 1
ATOM 803 C C . THR A 1 99 ? 17.244 -11.733 -19.579 1.00 88.94 99 THR A C 1
ATOM 805 O O . THR A 1 99 ? 16.791 -10.754 -20.174 1.00 88.94 99 THR A O 1
ATOM 808 N N . ALA A 1 100 ? 18.431 -12.262 -19.891 1.00 89.38 100 ALA A N 1
ATOM 809 C CA . ALA A 1 100 ? 19.263 -11.730 -20.977 1.00 89.38 100 ALA A CA 1
ATOM 810 C C . ALA A 1 100 ? 18.479 -11.616 -22.299 1.00 89.38 100 ALA A C 1
ATOM 812 O O . ALA A 1 100 ? 18.617 -10.631 -23.017 1.00 89.38 100 ALA A O 1
ATOM 813 N N . TYR A 1 101 ? 17.581 -12.574 -22.557 1.00 93.31 101 TYR A N 1
ATOM 814 C CA . TYR A 1 101 ? 16.630 -12.524 -23.664 1.00 93.31 101 TYR A CA 1
ATOM 815 C C . TYR A 1 101 ? 15.689 -11.314 -23.573 1.00 93.31 101 TYR A C 1
ATOM 817 O O . TYR A 1 101 ? 15.659 -10.502 -24.490 1.00 93.31 101 TYR A O 1
ATOM 825 N N . ASN A 1 102 ? 14.966 -11.138 -22.462 1.00 92.19 102 ASN A N 1
ATOM 826 C CA . ASN A 1 102 ? 14.023 -10.025 -22.306 1.00 92.19 102 ASN A CA 1
ATOM 827 C C . ASN A 1 102 ? 14.724 -8.659 -22.370 1.00 92.19 102 ASN A C 1
ATOM 829 O O . ASN A 1 102 ? 14.192 -7.718 -22.957 1.00 92.19 102 ASN A O 1
ATOM 833 N N . GLN A 1 103 ? 15.931 -8.555 -21.806 1.00 92.62 103 GLN A N 1
ATOM 834 C CA . GLN A 1 103 ? 16.762 -7.356 -21.917 1.00 92.62 103 GLN A CA 1
ATOM 835 C C . GLN A 1 103 ? 17.160 -7.080 -23.368 1.00 92.62 103 GLN A C 1
ATOM 837 O O . GLN A 1 103 ? 17.026 -5.951 -23.839 1.00 92.62 103 GLN A O 1
ATOM 842 N N . PHE A 1 104 ? 17.607 -8.109 -24.091 1.00 94.25 104 PHE A N 1
ATOM 843 C CA . PHE A 1 104 ? 17.984 -7.984 -25.493 1.00 94.25 104 PHE A CA 1
ATOM 844 C C . PHE A 1 104 ? 16.790 -7.584 -26.364 1.00 94.25 104 PHE A C 1
ATOM 846 O O . PHE A 1 104 ? 16.883 -6.604 -27.102 1.00 94.25 104 PHE A O 1
ATOM 853 N N . ILE A 1 105 ? 15.654 -8.273 -26.244 1.00 95.69 105 ILE A N 1
ATOM 854 C CA . ILE A 1 105 ? 14.440 -7.964 -27.010 1.00 95.69 105 ILE A CA 1
ATOM 855 C C . ILE A 1 105 ? 13.977 -6.535 -26.724 1.00 95.69 105 ILE A C 1
ATOM 857 O O . ILE A 1 105 ? 13.791 -5.758 -27.659 1.00 95.69 105 ILE A O 1
ATOM 861 N N . GLY A 1 106 ? 13.904 -6.143 -25.447 1.00 94.38 106 GLY A N 1
ATOM 862 C CA . GLY A 1 106 ? 13.573 -4.771 -25.062 1.00 94.38 106 GLY A CA 1
ATOM 863 C C . GLY A 1 106 ? 14.536 -3.737 -25.656 1.00 94.38 106 GLY A C 1
ATOM 864 O O . GLY A 1 106 ? 14.101 -2.676 -26.098 1.00 94.38 106 GLY A O 1
ATOM 865 N N . SER A 1 107 ? 15.835 -4.047 -25.733 1.00 94.88 107 SER A N 1
ATOM 866 C CA . SER A 1 107 ? 16.818 -3.162 -26.371 1.00 94.88 107 SER A CA 1
ATOM 867 C C . SER A 1 107 ? 16.582 -3.006 -27.878 1.00 94.88 107 SER A C 1
ATOM 869 O O . SER A 1 107 ? 16.657 -1.892 -28.384 1.00 94.88 107 SER A O 1
ATOM 871 N N . GLN A 1 108 ? 16.249 -4.086 -28.595 1.00 95.50 108 GLN A N 1
ATOM 872 C CA . GLN A 1 108 ? 16.000 -4.043 -30.039 1.00 95.50 108 GLN A CA 1
ATOM 873 C C . GLN A 1 108 ? 14.690 -3.324 -30.372 1.00 95.50 108 GLN A C 1
ATOM 875 O O . GLN A 1 108 ? 14.651 -2.546 -31.321 1.00 95.50 108 GLN A O 1
ATOM 880 N N . MET A 1 109 ? 13.650 -3.509 -29.556 1.00 94.69 109 MET A N 1
ATOM 881 C CA . MET A 1 109 ? 12.384 -2.790 -29.722 1.00 94.69 109 MET A CA 1
ATOM 882 C C . MET A 1 109 ? 12.539 -1.285 -29.467 1.00 94.69 109 MET A C 1
ATOM 884 O O . MET A 1 109 ? 11.978 -0.481 -30.201 1.00 94.69 109 MET A O 1
ATOM 888 N N . ARG A 1 110 ? 13.372 -0.873 -28.497 1.00 95.38 110 ARG A N 1
ATOM 889 C CA . ARG A 1 110 ? 13.734 0.549 -28.304 1.00 95.38 110 ARG A CA 1
ATOM 890 C C . ARG A 1 110 ? 14.497 1.144 -29.490 1.00 95.38 110 ARG A C 1
ATOM 892 O O . ARG A 1 110 ? 14.475 2.355 -29.670 1.00 95.38 110 ARG A O 1
ATOM 899 N N . LEU A 1 111 ? 15.167 0.307 -30.283 1.00 93.31 111 LEU A N 1
ATOM 900 C CA . LEU A 1 111 ? 15.808 0.700 -31.542 1.00 93.31 111 LEU A CA 1
ATOM 901 C C . LEU A 1 111 ? 14.827 0.713 -32.731 1.00 93.31 111 LEU A C 1
ATOM 903 O O . LEU A 1 111 ? 15.266 0.922 -33.857 1.00 93.31 111 LEU A O 1
ATOM 907 N N . GLY A 1 112 ? 13.529 0.486 -32.496 1.00 95.06 112 GLY A N 1
ATOM 908 C CA . GLY A 1 112 ? 12.478 0.523 -33.515 1.00 95.06 112 GLY A CA 1
ATOM 909 C C . GLY A 1 112 ? 12.262 -0.786 -34.275 1.00 95.06 112 GLY A C 1
ATOM 910 O O . GLY A 1 112 ? 11.513 -0.795 -35.245 1.00 95.06 112 GLY A O 1
ATOM 911 N N . LYS A 1 113 ? 12.901 -1.891 -33.866 1.00 94.94 113 LYS A N 1
ATOM 912 C CA . LYS A 1 113 ? 12.727 -3.192 -34.531 1.00 94.94 113 LYS A CA 1
ATOM 913 C C . LYS A 1 113 ? 11.434 -3.865 -34.104 1.00 94.94 113 LYS A C 1
ATOM 915 O O . LYS A 1 113 ? 11.042 -3.786 -32.935 1.00 94.94 113 LYS A O 1
ATOM 920 N N . THR A 1 114 ? 10.816 -4.590 -35.030 1.00 96.88 114 THR A N 1
ATOM 921 C CA . THR A 1 114 ? 9.636 -5.400 -34.714 1.00 96.88 114 THR A CA 1
ATOM 922 C C . THR A 1 114 ? 10.012 -6.556 -33.782 1.00 96.88 114 THR A C 1
ATOM 924 O O . THR A 1 114 ? 11.174 -6.963 -33.679 1.00 96.88 114 THR A O 1
ATOM 927 N N . TRP A 1 115 ? 9.033 -7.099 -33.053 1.00 94.56 115 TRP A N 1
ATOM 928 C CA . TRP A 1 115 ? 9.289 -8.200 -32.119 1.00 94.56 115 TRP A CA 1
ATOM 929 C C . TRP A 1 115 ? 9.870 -9.430 -32.833 1.00 94.56 115 TRP A C 1
ATOM 931 O O . TRP A 1 115 ? 10.830 -10.031 -32.353 1.00 94.56 115 TRP A O 1
ATOM 941 N N . THR A 1 116 ? 9.356 -9.762 -34.018 1.00 96.12 116 THR A N 1
ATOM 942 C CA . THR A 1 116 ? 9.838 -10.880 -34.844 1.00 96.12 116 THR A CA 1
ATOM 943 C C . THR A 1 116 ? 11.286 -10.676 -35.297 1.00 96.12 116 THR A C 1
ATOM 945 O O . THR A 1 116 ? 12.098 -11.596 -35.176 1.00 96.12 116 THR A O 1
ATOM 948 N N . GLU A 1 117 ? 11.654 -9.465 -35.726 1.00 94.38 117 GLU A N 1
ATOM 949 C CA . GLU A 1 117 ? 13.038 -9.100 -36.054 1.00 94.38 117 GLU A CA 1
ATOM 950 C C . GLU A 1 117 ? 13.963 -9.197 -34.839 1.00 94.38 117 GLU A C 1
ATOM 952 O O . GLU A 1 117 ? 15.069 -9.734 -34.933 1.00 94.38 117 GLU A O 1
ATOM 957 N N . ALA A 1 118 ? 13.519 -8.711 -33.679 1.00 95.81 118 ALA A N 1
ATOM 958 C CA . ALA A 1 118 ? 14.281 -8.796 -32.440 1.00 95.81 118 ALA A CA 1
ATOM 959 C C . ALA A 1 118 ? 14.544 -10.260 -32.041 1.00 95.81 118 ALA A C 1
ATOM 961 O O . ALA A 1 118 ? 15.664 -10.605 -31.655 1.00 95.81 118 ALA A O 1
ATOM 962 N N . VAL A 1 119 ? 13.551 -11.142 -32.195 1.00 95.50 119 VAL A N 1
ATOM 963 C CA . VAL A 1 119 ? 13.693 -12.585 -31.945 1.00 95.50 119 VAL A CA 1
ATOM 964 C C . VAL A 1 119 ? 14.642 -13.239 -32.950 1.00 95.50 119 VAL A C 1
ATOM 966 O O . VAL A 1 119 ? 15.500 -14.033 -32.554 1.00 95.50 119 VAL A O 1
ATOM 969 N N . ALA A 1 120 ? 14.545 -12.896 -34.235 1.00 94.31 120 ALA A N 1
ATOM 970 C CA . ALA A 1 120 ? 15.462 -13.393 -35.259 1.00 94.31 120 ALA A CA 1
ATOM 971 C C . ALA A 1 120 ? 16.913 -12.975 -34.965 1.00 94.31 120 ALA A C 1
ATOM 973 O O . ALA A 1 120 ? 17.826 -13.801 -35.005 1.00 94.31 120 ALA A O 1
ATOM 974 N N . LEU A 1 121 ? 17.126 -11.718 -34.569 1.00 93.31 121 LEU A N 1
ATOM 975 C CA . LEU A 1 121 ? 18.436 -11.208 -34.168 1.00 93.31 121 LEU A CA 1
ATOM 976 C C . LEU A 1 121 ? 18.966 -11.882 -32.907 1.00 93.31 121 LEU A C 1
ATOM 978 O O . LEU A 1 121 ? 20.162 -12.146 -32.832 1.00 93.31 121 LEU A O 1
ATOM 982 N N . TRP A 1 122 ? 18.103 -12.206 -31.942 1.00 94.12 122 TRP A N 1
ATOM 983 C CA . TRP A 1 122 ? 18.501 -12.982 -30.770 1.00 94.12 122 TRP A CA 1
ATOM 984 C C . TRP A 1 122 ? 18.980 -14.382 -31.162 1.00 94.12 122 TRP A C 1
ATOM 986 O O . TRP A 1 122 ? 20.025 -14.823 -30.687 1.00 94.12 122 TRP A O 1
ATOM 996 N N . LYS A 1 123 ? 18.269 -15.067 -32.070 1.00 93.44 123 LYS A N 1
ATOM 997 C CA . LYS A 1 123 ? 18.693 -16.375 -32.603 1.00 93.44 123 LYS A CA 1
ATOM 998 C C . LYS A 1 123 ? 20.044 -16.273 -33.323 1.00 93.44 123 LYS A C 1
ATOM 1000 O O . LYS A 1 123 ? 20.917 -17.107 -33.098 1.00 93.44 123 LYS A O 1
ATOM 1005 N N . LEU A 1 124 ? 20.255 -15.223 -34.121 1.00 89.62 124 LEU A N 1
ATOM 1006 C CA . LEU A 1 124 ? 21.533 -14.956 -34.794 1.00 89.62 124 LEU A CA 1
ATOM 1007 C C . LEU A 1 124 ? 22.665 -14.617 -33.811 1.00 89.62 124 LEU A C 1
ATOM 1009 O O . LEU A 1 124 ? 23.796 -15.064 -34.006 1.00 89.62 124 LEU A O 1
ATOM 1013 N N . ALA A 1 125 ? 22.368 -13.862 -32.752 1.00 88.12 125 ALA A N 1
ATOM 1014 C CA . ALA A 1 125 ? 23.309 -13.530 -31.685 1.00 88.12 125 ALA A CA 1
ATOM 1015 C C . ALA A 1 125 ? 23.718 -14.778 -30.896 1.00 88.12 125 ALA A C 1
ATOM 1017 O O . ALA A 1 125 ? 24.906 -15.029 -30.720 1.00 88.12 125 ALA A O 1
ATOM 1018 N N . LYS A 1 126 ? 22.745 -15.610 -30.503 1.00 89.31 126 LYS A N 1
ATOM 1019 C CA . LYS A 1 126 ? 22.978 -16.905 -29.844 1.00 89.31 126 LYS A CA 1
ATOM 1020 C C . LYS A 1 126 ? 23.780 -17.867 -30.718 1.00 89.31 126 LYS A C 1
ATOM 1022 O O . LYS A 1 126 ? 24.577 -18.625 -30.183 1.00 89.31 126 LYS A O 1
ATOM 1027 N N . ALA A 1 127 ? 23.605 -17.809 -32.037 1.00 85.75 127 ALA A N 1
ATOM 1028 C CA . ALA A 1 127 ? 24.384 -18.584 -33.001 1.00 85.75 127 ALA A CA 1
ATOM 1029 C C . ALA A 1 127 ? 25.781 -17.994 -33.302 1.00 85.75 127 ALA A C 1
ATOM 1031 O O . ALA A 1 127 ? 26.475 -18.509 -34.177 1.00 85.75 127 ALA A O 1
ATOM 1032 N N . GLY A 1 128 ? 26.185 -16.889 -32.656 1.00 81.56 128 GLY A N 1
ATOM 1033 C CA . GLY A 1 128 ? 27.483 -16.237 -32.883 1.00 81.56 128 GLY A CA 1
ATOM 1034 C C . GLY A 1 128 ? 27.639 -15.605 -34.274 1.00 81.56 128 GLY A C 1
ATOM 1035 O O . GLY A 1 128 ? 28.754 -15.358 -34.733 1.00 81.56 128 GLY A O 1
ATOM 1036 N N . LYS A 1 129 ? 26.529 -15.370 -34.987 1.00 76.50 129 LYS A N 1
ATOM 1037 C CA . LYS A 1 129 ? 26.515 -14.811 -36.352 1.00 76.50 129 LYS A CA 1
ATOM 1038 C C . LYS A 1 129 ? 26.339 -13.290 -36.369 1.00 76.50 129 LYS A C 1
ATOM 1040 O O . LYS A 1 129 ? 26.584 -12.658 -37.394 1.00 76.50 129 LYS A O 1
ATOM 1045 N N . LEU A 1 130 ? 25.942 -12.691 -35.246 1.00 70.50 130 LEU A N 1
ATOM 1046 C CA . LEU A 1 130 ? 25.783 -11.246 -35.112 1.00 70.50 130 LEU A CA 1
ATOM 1047 C C . LEU A 1 130 ? 27.165 -10.581 -34.955 1.00 70.50 130 LEU A C 1
ATOM 1049 O O . LEU A 1 130 ? 27.789 -10.694 -33.907 1.00 70.50 130 LEU A O 1
ATOM 1053 N N . GLY A 1 131 ? 27.652 -9.900 -35.999 1.00 62.25 131 GLY A N 1
ATOM 1054 C CA . GLY A 1 131 ? 28.898 -9.122 -35.937 1.00 62.25 131 GLY A CA 1
ATOM 1055 C C . GLY A 1 131 ? 30.139 -9.755 -36.575 1.00 62.25 131 GLY A C 1
ATOM 1056 O O . GLY A 1 131 ? 31.233 -9.222 -36.389 1.00 62.25 131 GLY A O 1
ATOM 1057 N N . LYS A 1 132 ? 30.007 -10.825 -37.376 1.00 58.97 132 LYS A N 1
ATOM 1058 C CA . LYS A 1 132 ? 31.084 -11.211 -38.303 1.00 58.97 132 LYS A CA 1
ATOM 1059 C C . LYS A 1 132 ? 31.276 -10.064 -39.300 1.00 58.97 132 LYS A C 1
ATOM 1061 O O . LYS A 1 132 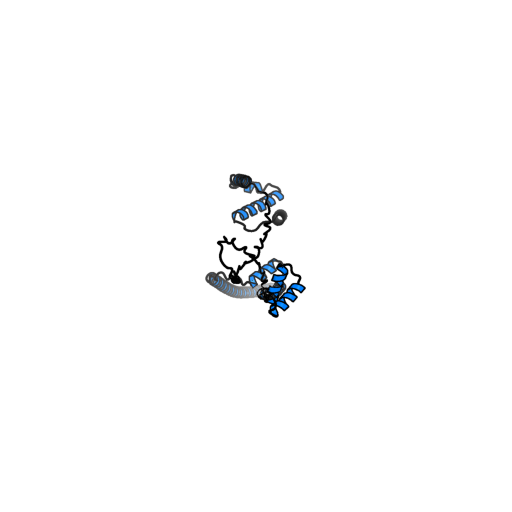? 30.531 -9.957 -40.271 1.00 58.97 132 LYS A O 1
ATOM 1066 N N . LYS A 1 133 ? 32.221 -9.157 -39.014 1.00 52.59 133 LYS A N 1
ATOM 1067 C CA . LYS A 1 133 ? 32.666 -8.121 -39.954 1.00 52.59 133 LYS A CA 1
ATOM 1068 C C . LYS A 1 133 ? 32.992 -8.845 -41.256 1.00 52.59 133 LYS A C 1
ATOM 1070 O O . LYS A 1 133 ? 33.859 -9.715 -41.255 1.00 52.59 133 LYS A O 1
ATOM 1075 N N . GLY A 1 134 ? 32.255 -8.539 -42.324 1.00 54.66 134 GLY A N 1
ATOM 1076 C CA . GLY A 1 134 ? 32.562 -9.075 -43.645 1.00 54.66 134 GLY A CA 1
ATOM 1077 C C . GLY A 1 134 ? 34.045 -8.857 -43.929 1.00 54.66 134 GLY A C 1
ATOM 1078 O O . GLY A 1 134 ? 34.576 -7.787 -43.626 1.00 54.66 134 GLY A O 1
ATOM 1079 N N . THR A 1 135 ? 34.727 -9.881 -44.434 1.00 55.16 135 THR A N 1
ATOM 1080 C CA . THR A 1 135 ? 36.130 -9.784 -44.845 1.00 55.16 135 THR A CA 1
ATOM 1081 C C . THR A 1 135 ? 36.281 -8.592 -45.785 1.00 55.16 135 THR A C 1
ATOM 1083 O O . THR A 1 135 ? 35.673 -8.570 -46.858 1.00 55.16 135 THR A O 1
ATOM 1086 N N . THR A 1 136 ? 37.040 -7.579 -45.371 1.00 51.31 136 THR A N 1
ATOM 1087 C CA . THR A 1 136 ? 37.302 -6.384 -46.173 1.00 51.31 136 THR A CA 1
ATOM 1088 C C . THR A 1 136 ? 37.957 -6.823 -47.482 1.00 51.31 136 THR A C 1
ATOM 1090 O O . THR A 1 136 ? 39.090 -7.296 -47.473 1.00 51.31 136 THR A O 1
ATOM 1093 N N . LYS A 1 137 ? 37.254 -6.713 -48.616 1.00 51.81 137 LYS A N 1
ATOM 1094 C CA . LYS A 1 137 ? 37.863 -6.969 -49.927 1.00 51.81 137 LYS A CA 1
ATOM 1095 C C . LYS A 1 137 ? 38.789 -5.800 -50.260 1.00 51.81 137 LYS A C 1
ATOM 1097 O O . LYS A 1 137 ? 38.322 -4.701 -50.555 1.00 51.81 137 LYS A O 1
ATOM 1102 N N . THR A 1 138 ? 40.097 -6.023 -50.186 1.00 46.44 138 THR A N 1
ATOM 1103 C CA . THR A 1 138 ? 41.104 -5.059 -50.641 1.00 46.44 138 THR A CA 1
ATOM 1104 C C . THR A 1 138 ? 41.032 -4.963 -52.164 1.00 46.44 138 THR A C 1
ATOM 1106 O O . THR A 1 138 ? 41.354 -5.921 -52.858 1.00 46.44 138 THR A O 1
ATOM 1109 N N . ILE A 1 139 ? 40.592 -3.819 -52.692 1.00 50.34 139 ILE A N 1
ATOM 1110 C CA . ILE A 1 139 ? 40.601 -3.549 -54.134 1.00 50.34 139 ILE A CA 1
ATOM 1111 C C . ILE A 1 139 ? 41.916 -2.842 -54.470 1.00 50.34 139 ILE A C 1
ATOM 1113 O O . ILE A 1 139 ? 42.101 -1.667 -54.149 1.00 50.34 139 ILE A O 1
ATOM 1117 N N . THR A 1 140 ? 42.838 -3.551 -55.113 1.00 41.81 140 THR A N 1
ATOM 1118 C CA . THR A 1 140 ? 44.087 -2.994 -55.643 1.00 41.81 140 THR A CA 1
ATOM 1119 C C . THR A 1 140 ? 43.805 -2.293 -56.972 1.00 41.81 140 THR A C 1
ATOM 1121 O O . THR A 1 140 ? 43.398 -2.929 -57.940 1.00 41.81 140 THR A O 1
ATOM 1124 N N . LYS A 1 141 ? 44.012 -0.972 -57.039 1.00 51.31 141 LYS A N 1
ATOM 1125 C CA . LYS A 1 141 ? 43.976 -0.214 -58.300 1.00 51.31 141 LYS A CA 1
ATOM 1126 C C . LYS A 1 141 ? 45.397 0.110 -58.753 1.00 51.31 141 LYS A C 1
ATOM 1128 O O . LYS A 1 141 ? 46.100 0.869 -58.090 1.00 51.31 141 LYS A O 1
ATOM 1133 N N . THR A 1 142 ? 45.802 -0.442 -59.890 1.00 46.62 142 THR A N 1
ATOM 1134 C CA . THR A 1 142 ? 47.092 -0.172 -60.536 1.00 46.62 142 THR A CA 1
ATOM 1135 C C . THR A 1 142 ? 47.002 1.141 -61.312 1.00 46.62 142 THR A C 1
ATOM 1137 O O . THR A 1 142 ? 46.230 1.251 -62.259 1.00 46.62 142 THR A O 1
ATOM 1140 N N . VAL A 1 143 ? 47.777 2.156 -60.919 1.00 49.88 143 VAL A N 1
ATOM 1141 C CA . VAL A 1 143 ? 47.877 3.423 -61.663 1.00 49.88 143 VAL A CA 1
ATOM 1142 C C . VAL A 1 143 ? 49.220 3.458 -62.386 1.00 49.88 143 VAL A C 1
ATOM 1144 O O . VAL A 1 143 ? 50.266 3.601 -61.756 1.00 49.88 143 VAL A O 1
ATOM 1147 N N . VAL A 1 144 ? 49.192 3.325 -63.713 1.00 45.25 144 VAL A N 1
ATOM 1148 C CA . VAL A 1 144 ? 50.385 3.379 -64.568 1.00 45.25 144 VAL A CA 1
ATOM 1149 C C . VAL A 1 144 ? 50.684 4.839 -64.910 1.00 45.25 144 VAL A C 1
ATOM 1151 O O . VAL A 1 144 ? 49.953 5.467 -65.671 1.00 45.25 144 VAL A O 1
ATOM 1154 N N . LYS A 1 145 ? 51.774 5.397 -64.370 1.00 46.72 145 LYS A N 1
ATOM 1155 C CA . LYS A 1 145 ? 52.328 6.671 -64.857 1.00 46.72 145 LYS A CA 1
ATOM 1156 C C . LYS A 1 145 ? 53.392 6.388 -65.914 1.00 46.72 145 LYS A C 1
ATOM 1158 O O . LYS A 1 145 ? 54.434 5.819 -65.607 1.00 46.72 145 LYS A O 1
ATOM 1163 N N . LYS A 1 146 ? 53.141 6.821 -67.151 1.00 47.31 146 LYS A N 1
ATOM 1164 C CA . LYS A 1 146 ? 54.116 6.775 -68.248 1.00 47.31 146 LYS A CA 1
ATOM 1165 C C . LYS A 1 146 ? 55.074 7.962 -68.092 1.00 47.31 146 LYS A C 1
ATOM 1167 O O . LYS A 1 146 ? 54.673 9.107 -68.280 1.00 47.31 146 LYS A O 1
ATOM 1172 N N . VAL A 1 147 ? 56.319 7.704 -67.698 1.00 50.41 147 VAL A N 1
ATOM 1173 C CA . VAL A 1 147 ? 57.364 8.738 -67.605 1.00 50.41 147 VAL A CA 1
ATOM 1174 C C . VAL A 1 147 ? 57.977 8.921 -68.995 1.00 50.41 147 VAL A C 1
ATOM 1176 O O . VAL A 1 147 ? 58.482 7.959 -69.568 1.00 50.41 147 VAL A O 1
ATOM 1179 N N . LYS A 1 148 ? 57.918 10.135 -69.559 1.00 55.38 148 LYS A N 1
ATOM 1180 C CA . LYS A 1 148 ? 58.640 10.477 -70.796 1.00 55.38 148 LYS A CA 1
ATOM 1181 C C . LYS A 1 148 ? 60.117 10.721 -70.458 1.00 55.38 148 LYS A C 1
ATOM 1183 O O . LYS A 1 148 ? 60.416 11.509 -69.563 1.00 55.38 148 LYS A O 1
ATOM 1188 N N . SER A 1 149 ? 61.029 10.033 -71.143 1.00 55.75 149 SER A N 1
ATOM 1189 C CA . SER A 1 149 ? 62.477 10.240 -71.017 1.00 55.75 149 SER A CA 1
ATOM 1190 C C . SER A 1 149 ? 62.896 11.606 -71.576 1.00 55.75 149 SER A C 1
ATOM 1192 O O . SER A 1 149 ? 62.283 12.104 -72.519 1.00 55.75 149 SER A O 1
ATOM 1194 N N . LYS A 1 150 ? 63.952 12.202 -71.005 1.00 57.34 150 LYS A N 1
ATOM 1195 C CA . LYS A 1 150 ? 64.556 13.459 -71.486 1.00 57.34 150 LYS A CA 1
ATOM 1196 C C . LYS A 1 150 ? 65.148 13.272 -72.901 1.00 57.34 150 LYS A C 1
ATOM 1198 O O . LYS A 1 150 ? 65.624 12.171 -73.190 1.00 57.34 150 LYS A O 1
ATOM 1203 N N . PRO A 1 151 ? 65.141 14.297 -73.774 1.00 53.47 151 PRO A N 1
ATOM 1204 C CA . PRO A 1 151 ? 65.740 14.194 -75.103 1.00 53.47 151 PRO A CA 1
ATOM 1205 C C . PRO A 1 151 ? 67.270 14.065 -75.012 1.00 53.47 151 PRO A C 1
ATOM 1207 O O . PRO A 1 151 ? 67.911 14.756 -74.223 1.00 53.47 151 PRO A O 1
ATOM 1210 N N . GLN A 1 152 ? 67.849 13.165 -75.812 1.00 58.53 152 GLN A N 1
ATOM 1211 C CA . GLN A 1 152 ? 69.300 13.004 -75.947 1.00 58.53 152 GLN A CA 1
ATOM 1212 C C . GLN A 1 152 ? 69.861 14.047 -76.922 1.00 58.53 152 GLN A C 1
ATOM 1214 O O . GLN A 1 152 ? 69.377 14.166 -78.048 1.00 58.53 152 GLN A O 1
ATOM 1219 N N . ILE A 1 153 ? 70.913 14.755 -76.509 1.00 52.16 153 ILE A N 1
ATOM 1220 C CA . ILE A 1 153 ? 71.739 15.585 -77.393 1.00 52.16 153 ILE A CA 1
ATOM 1221 C C . ILE A 1 153 ? 72.667 14.638 -78.167 1.00 52.16 153 ILE A C 1
ATOM 1223 O O . ILE A 1 153 ? 73.409 13.864 -77.563 1.00 52.16 153 ILE A O 1
ATOM 1227 N N . LYS A 1 154 ? 72.585 14.652 -79.502 1.00 43.91 154 LYS A N 1
ATOM 1228 C CA . LYS A 1 154 ? 73.409 13.811 -80.380 1.00 43.91 154 LYS A CA 1
ATOM 1229 C C . LYS A 1 154 ? 74.760 14.479 -80.627 1.00 43.91 154 LYS A C 1
ATOM 1231 O O . LYS A 1 154 ? 74.806 15.504 -81.298 1.00 43.91 154 LYS A O 1
ATOM 1236 N N . TYR A 1 155 ? 75.840 13.829 -80.210 1.00 42.38 155 TYR A N 1
ATOM 1237 C CA . TYR A 1 155 ? 77.137 13.983 -80.867 1.00 42.38 155 TYR A CA 1
ATOM 1238 C C . TYR A 1 155 ? 77.421 12.740 -81.710 1.00 42.38 155 TYR A C 1
ATOM 1240 O O . TYR A 1 155 ? 76.990 11.628 -81.405 1.00 42.38 155 TYR A O 1
ATOM 1248 N N . ARG A 1 156 ? 78.060 12.972 -82.852 1.00 49.66 156 ARG A N 1
ATOM 1249 C CA . ARG A 1 156 ? 78.228 12.031 -83.957 1.00 49.66 156 ARG A CA 1
ATOM 1250 C C . ARG A 1 156 ? 79.277 10.983 -83.576 1.00 49.66 156 ARG A C 1
ATOM 1252 O O . ARG A 1 156 ? 80.452 11.313 -83.543 1.00 49.66 156 ARG A O 1
ATOM 1259 N N . THR A 1 157 ? 78.861 9.750 -83.276 1.00 46.19 157 THR A N 1
ATOM 1260 C CA . THR A 1 157 ? 79.614 8.481 -83.442 1.00 46.19 157 THR A CA 1
ATOM 1261 C C . THR A 1 157 ? 78.760 7.291 -82.967 1.00 46.19 157 THR A C 1
ATOM 1263 O O . THR A 1 157 ? 77.697 7.470 -82.381 1.00 46.19 157 THR A O 1
ATOM 1266 N N . ARG A 1 158 ? 79.152 6.081 -83.382 1.00 47.84 158 ARG A N 1
ATOM 1267 C CA . ARG A 1 158 ? 78.324 4.885 -83.640 1.00 47.84 158 ARG A CA 1
ATOM 1268 C C . ARG A 1 158 ? 77.346 4.454 -82.532 1.00 47.84 158 ARG A C 1
ATOM 1270 O O . ARG A 1 158 ? 77.622 4.498 -81.341 1.00 47.84 158 ARG A O 1
ATOM 1277 N N . VAL A 1 159 ? 76.200 3.962 -83.002 1.00 44.97 159 VAL A N 1
ATOM 1278 C CA . VAL A 1 159 ? 75.033 3.504 -82.242 1.00 44.97 159 VAL A CA 1
ATOM 1279 C C . VAL A 1 159 ? 75.284 2.134 -81.605 1.00 44.97 159 VAL A C 1
ATOM 1281 O O . VAL A 1 159 ? 75.439 1.148 -82.318 1.00 44.97 159 VAL A O 1
ATOM 1284 N N . ILE A 1 160 ? 75.188 2.054 -80.277 1.00 48.56 160 ILE A N 1
ATOM 1285 C CA . ILE A 1 160 ? 74.856 0.818 -79.553 1.00 48.56 160 ILE A CA 1
ATOM 1286 C C . ILE A 1 160 ? 73.556 1.100 -78.794 1.00 48.56 160 ILE A C 1
ATOM 1288 O O . ILE A 1 160 ? 73.523 1.919 -77.877 1.00 48.56 160 ILE A O 1
ATOM 1292 N N . LYS A 1 161 ? 72.446 0.476 -79.210 1.00 48.75 161 LYS A N 1
ATOM 1293 C CA . LYS A 1 161 ? 71.151 0.601 -78.523 1.00 48.75 161 LYS A CA 1
ATOM 1294 C C . LYS A 1 161 ? 71.125 -0.359 -77.333 1.00 48.75 161 LYS A C 1
ATOM 1296 O O . LYS A 1 161 ? 70.840 -1.539 -77.513 1.00 48.75 161 LYS A O 1
ATOM 1301 N N . SER A 1 162 ? 71.370 0.135 -76.123 1.00 55.09 162 SER A N 1
ATOM 1302 C CA . SER A 1 162 ? 70.986 -0.594 -74.911 1.00 55.09 162 SER A CA 1
ATOM 1303 C C . SER A 1 162 ? 69.481 -0.424 -74.660 1.00 55.09 162 SER A C 1
ATOM 1305 O O . SER A 1 162 ? 68.913 0.664 -74.787 1.00 55.09 162 SER A O 1
ATOM 1307 N N . LYS A 1 163 ? 68.802 -1.538 -74.369 1.00 57.12 163 LYS A N 1
ATOM 1308 C CA . LYS A 1 163 ? 67.364 -1.591 -74.069 1.00 57.12 163 LYS A CA 1
ATOM 1309 C C . LYS A 1 163 ? 67.126 -0.909 -72.711 1.00 57.12 163 LYS A C 1
ATOM 1311 O O . LYS A 1 163 ? 67.828 -1.254 -71.762 1.00 57.12 163 LYS A O 1
ATOM 1316 N N . PRO A 1 164 ? 66.185 0.045 -72.573 1.00 55.66 164 PRO A N 1
ATOM 1317 C CA . PRO A 1 164 ? 65.965 0.706 -71.293 1.00 55.66 164 PRO A CA 1
ATOM 1318 C C . PRO A 1 164 ? 65.417 -0.291 -70.265 1.00 55.66 164 PRO A C 1
ATOM 1320 O O . PRO A 1 164 ? 64.393 -0.938 -70.487 1.00 55.66 164 PRO A O 1
ATOM 1323 N N . GLU A 1 165 ? 66.105 -0.398 -69.133 1.00 55.09 165 GLU A N 1
ATOM 1324 C CA . GLU A 1 165 ? 65.692 -1.199 -67.985 1.00 55.09 165 GLU A CA 1
ATOM 1325 C C . GLU A 1 165 ? 64.532 -0.492 -67.259 1.00 55.09 165 GLU A C 1
ATOM 1327 O O . GLU A 1 165 ? 64.673 0.612 -66.724 1.00 55.09 165 GLU A O 1
ATOM 1332 N N . ILE A 1 166 ? 63.345 -1.103 -67.272 1.00 51.97 166 ILE A N 1
ATOM 1333 C CA . ILE A 1 166 ? 62.156 -0.576 -66.593 1.00 51.97 166 ILE A CA 1
ATOM 1334 C C . ILE A 1 166 ? 62.271 -0.919 -65.103 1.00 51.97 166 ILE A C 1
ATOM 1336 O O . ILE A 1 166 ? 62.004 -2.047 -64.698 1.00 51.97 166 ILE A O 1
ATOM 1340 N N . LYS A 1 167 ? 62.649 0.053 -64.266 1.00 46.75 167 LYS A N 1
ATOM 1341 C CA . LYS A 1 167 ? 62.647 -0.116 -62.803 1.00 46.75 167 LYS A CA 1
ATOM 1342 C C . LYS A 1 167 ? 61.250 0.144 -62.235 1.00 46.75 167 LYS A C 1
ATOM 1344 O O . LYS A 1 167 ? 60.761 1.275 -62.249 1.00 46.75 167 LYS A O 1
ATOM 1349 N N . TYR A 1 168 ? 60.615 -0.900 -61.705 1.00 43.16 168 TYR A N 1
ATOM 1350 C CA . TYR A 1 168 ? 59.325 -0.807 -61.021 1.00 43.16 168 TYR A CA 1
ATOM 1351 C C . TYR A 1 168 ? 59.520 -0.281 -59.593 1.00 43.16 168 TYR A C 1
ATOM 1353 O O . TYR A 1 168 ? 60.180 -0.911 -58.772 1.00 43.16 168 TYR A O 1
ATOM 1361 N N . ARG A 1 169 ? 58.924 0.872 -59.272 1.00 43.22 169 ARG A N 1
ATOM 1362 C CA . ARG A 1 169 ? 58.771 1.338 -57.884 1.00 43.22 169 ARG A CA 1
ATOM 1363 C C . ARG A 1 169 ? 57.312 1.216 -57.468 1.00 43.22 169 ARG A C 1
ATOM 1365 O O . ARG A 1 169 ? 56.464 1.981 -57.922 1.00 43.22 169 ARG A O 1
ATOM 1372 N N . THR A 1 170 ? 57.026 0.285 -56.568 1.00 43.94 170 THR A N 1
ATOM 1373 C CA . THR A 1 170 ? 55.733 0.172 -55.889 1.00 43.94 170 THR A CA 1
ATOM 1374 C C . THR A 1 170 ? 55.678 1.167 -54.731 1.00 43.94 170 THR A C 1
ATOM 1376 O O . THR A 1 170 ? 56.517 1.122 -53.833 1.00 43.94 170 THR A O 1
ATOM 1379 N N . ARG A 1 171 ? 54.691 2.070 -54.719 1.00 44.47 171 ARG A N 1
ATOM 1380 C CA . ARG A 1 171 ? 54.337 2.841 -53.515 1.00 44.47 171 ARG A CA 1
ATOM 1381 C C . ARG A 1 171 ? 52.977 2.380 -53.018 1.00 44.47 171 ARG A C 1
ATOM 1383 O O . ARG A 1 171 ? 51.975 2.533 -53.712 1.00 44.47 171 ARG A O 1
ATOM 1390 N N . THR A 1 172 ? 52.953 1.851 -51.803 1.00 42.03 172 THR A N 1
ATOM 1391 C CA . THR A 1 172 ? 51.728 1.480 -51.098 1.00 42.03 172 THR A CA 1
ATOM 1392 C C . THR A 1 172 ? 51.101 2.744 -50.522 1.00 42.03 172 THR A C 1
ATOM 1394 O O . THR A 1 172 ? 51.646 3.348 -49.602 1.00 42.03 172 THR A O 1
ATOM 1397 N N . VAL A 1 173 ? 49.965 3.176 -51.068 1.00 49.66 173 VAL A N 1
ATOM 1398 C CA . VAL A 1 173 ? 49.181 4.274 -50.487 1.00 49.66 173 VAL A CA 1
ATOM 1399 C C . VAL A 1 173 ? 48.016 3.665 -49.717 1.00 49.66 173 VAL A C 1
ATOM 1401 O O . VAL A 1 173 ? 47.026 3.235 -50.304 1.00 49.66 173 VAL A O 1
ATOM 1404 N N . VAL A 1 174 ? 48.132 3.616 -48.389 1.00 42.94 174 VAL A N 1
ATOM 1405 C CA . VAL A 1 174 ? 47.035 3.200 -47.506 1.00 42.94 174 VAL A CA 1
ATOM 1406 C C . VAL A 1 174 ? 46.082 4.379 -47.340 1.00 42.94 174 VAL A C 1
ATOM 1408 O O . VAL A 1 174 ? 46.357 5.318 -46.595 1.00 42.94 174 VAL A O 1
ATOM 1411 N N . LYS A 1 175 ? 44.938 4.344 -48.028 1.00 44.62 175 LYS A N 1
ATOM 1412 C CA . LYS A 1 175 ? 43.869 5.327 -47.827 1.00 44.62 175 LYS A CA 1
ATOM 1413 C C . LYS A 1 175 ? 42.908 4.796 -46.759 1.00 44.62 175 LYS A C 1
ATOM 1415 O O . LYS A 1 175 ? 42.047 3.970 -47.051 1.00 44.62 175 LYS A O 1
ATOM 1420 N N . LYS A 1 176 ? 43.056 5.250 -45.509 1.00 48.88 176 LYS A N 1
ATOM 1421 C CA . LYS A 1 176 ? 42.044 5.022 -44.463 1.00 48.88 176 LYS A CA 1
ATOM 1422 C C . LYS A 1 176 ? 40.783 5.799 -44.846 1.00 48.88 176 LYS A C 1
ATOM 1424 O O . LYS A 1 176 ? 40.783 7.026 -44.830 1.00 48.88 176 LYS A O 1
ATOM 1429 N N . VAL A 1 177 ? 39.713 5.095 -45.205 1.00 45.81 177 VAL A N 1
ATOM 1430 C CA . VAL A 1 177 ? 38.391 5.711 -45.351 1.00 45.81 177 VAL A CA 1
ATOM 1431 C C . VAL A 1 177 ? 37.829 5.879 -43.945 1.00 45.81 177 VAL A C 1
ATOM 1433 O O . VAL A 1 177 ? 37.422 4.907 -43.313 1.00 45.81 177 VAL A O 1
ATOM 1436 N N . ALA A 1 178 ? 37.864 7.106 -43.428 1.00 45.03 178 ALA A N 1
ATOM 1437 C CA . ALA A 1 178 ? 37.167 7.444 -42.199 1.00 45.03 178 ALA A CA 1
ATOM 1438 C C . ALA A 1 178 ? 35.664 7.209 -42.418 1.00 45.03 178 ALA A C 1
ATOM 1440 O O . ALA A 1 178 ? 35.051 7.816 -43.299 1.00 45.03 178 ALA A O 1
ATOM 1441 N N . SER A 1 179 ? 35.064 6.312 -41.635 1.00 54.16 179 SER A N 1
ATOM 1442 C CA . SER A 1 179 ? 33.610 6.245 -41.502 1.00 54.16 179 SER A CA 1
ATOM 1443 C C . SER A 1 179 ? 33.123 7.615 -41.036 1.00 54.16 179 SER A C 1
ATOM 1445 O O . SER A 1 179 ? 33.591 8.109 -40.008 1.00 54.16 179 SER A O 1
ATOM 1447 N N . LYS A 1 180 ? 32.218 8.240 -41.798 1.00 56.19 180 LYS A N 1
ATOM 1448 C CA . LYS A 1 180 ? 31.615 9.532 -41.446 1.00 56.19 180 LYS A CA 1
ATOM 1449 C C . LYS A 1 180 ? 31.099 9.480 -39.996 1.00 56.19 180 LYS A C 1
ATOM 1451 O O . LYS A 1 180 ? 30.451 8.491 -39.643 1.00 56.19 180 LYS A O 1
ATOM 1456 N N . PRO A 1 181 ? 31.339 10.506 -39.160 1.00 45.22 181 PRO A N 1
ATOM 1457 C CA . PRO A 1 181 ? 30.705 10.572 -37.854 1.00 45.22 181 PRO A CA 1
ATOM 1458 C C . PRO A 1 181 ? 29.195 10.678 -38.070 1.00 45.22 181 PRO A C 1
ATOM 1460 O O . PRO A 1 181 ? 28.705 11.626 -38.687 1.00 45.22 181 PRO A O 1
ATOM 1463 N N . VAL A 1 182 ? 28.451 9.684 -37.590 1.00 52.62 182 VAL A N 1
ATOM 1464 C CA . VAL A 1 182 ? 26.993 9.762 -37.513 1.00 52.62 182 VAL A CA 1
ATOM 1465 C C . VAL A 1 182 ? 26.674 10.866 -36.509 1.00 52.62 182 VAL A C 1
ATOM 1467 O O . VAL A 1 182 ? 26.810 10.675 -35.300 1.00 52.62 182 VAL A O 1
ATOM 1470 N N . LYS A 1 183 ? 26.296 12.047 -37.007 1.00 45.16 183 LYS A N 1
ATOM 1471 C CA . LYS A 1 183 ? 25.760 13.120 -36.169 1.00 45.16 183 LYS A CA 1
ATOM 1472 C C . LYS A 1 183 ? 24.428 12.628 -35.609 1.00 45.16 183 LYS A C 1
ATOM 1474 O O . LYS A 1 183 ? 23.448 12.514 -36.335 1.00 45.16 183 LYS A O 1
ATOM 1479 N N . ARG A 1 184 ? 24.404 12.299 -34.317 1.00 50.22 184 ARG A N 1
ATOM 1480 C CA . ARG A 1 184 ? 23.160 12.098 -33.573 1.00 50.22 184 ARG A CA 1
ATOM 1481 C C . ARG A 1 184 ? 22.493 13.460 -33.425 1.00 50.22 184 ARG A C 1
ATOM 1483 O O . ARG A 1 184 ? 22.961 14.279 -32.644 1.00 50.22 184 ARG A O 1
ATOM 1490 N N . THR A 1 185 ? 21.430 13.707 -34.175 1.00 45.91 185 THR A N 1
ATOM 1491 C CA . THR A 1 185 ? 20.523 14.822 -33.901 1.00 45.91 185 THR A CA 1
ATOM 1492 C C . THR A 1 185 ? 19.683 14.458 -32.686 1.00 45.91 185 THR A C 1
ATOM 1494 O O . THR A 1 185 ? 18.829 13.577 -32.747 1.00 45.91 185 THR A O 1
ATOM 1497 N N . TYR A 1 186 ? 19.958 15.104 -31.559 1.00 48.88 186 TYR A N 1
ATOM 1498 C CA . TYR A 1 186 ? 19.066 15.119 -30.407 1.00 48.88 186 TYR A CA 1
ATOM 1499 C C . TYR A 1 186 ? 18.061 16.252 -30.614 1.00 48.88 186 TYR A C 1
ATOM 1501 O O . TYR A 1 186 ? 18.415 17.427 -30.568 1.00 48.88 186 TYR A O 1
ATOM 1509 N N . THR A 1 187 ? 16.798 15.908 -30.842 1.00 44.12 187 THR A N 1
ATOM 1510 C CA . THR A 1 187 ? 15.691 16.858 -30.715 1.00 44.12 187 THR A CA 1
ATOM 1511 C C . THR A 1 187 ? 15.487 17.154 -29.234 1.00 44.12 187 THR A C 1
ATOM 1513 O O . THR A 1 187 ? 14.941 16.341 -28.489 1.00 44.12 187 THR A O 1
ATOM 1516 N N . LYS A 1 188 ? 15.974 18.314 -28.789 1.00 47.53 188 LYS A N 1
ATOM 1517 C CA . LYS A 1 188 ? 15.703 18.847 -27.453 1.00 47.53 188 LYS A CA 1
ATOM 1518 C C . LYS A 1 188 ? 14.366 19.583 -27.527 1.00 47.53 188 LYS A C 1
ATOM 1520 O O . LYS A 1 188 ? 14.300 20.684 -28.060 1.00 47.53 188 LYS A O 1
ATOM 1525 N N . VAL A 1 189 ? 13.298 18.954 -27.041 1.00 48.03 189 VAL A N 1
ATOM 1526 C CA . VAL A 1 189 ? 11.992 19.612 -26.911 1.00 48.03 189 VAL A CA 1
ATOM 1527 C C . VAL A 1 189 ? 12.089 20.587 -25.739 1.00 48.03 189 VAL A C 1
ATOM 1529 O O . VAL A 1 189 ? 12.002 20.188 -24.579 1.00 48.03 189 VAL A O 1
ATOM 1532 N N . VAL A 1 190 ? 12.342 21.859 -26.037 1.00 41.06 190 VAL A N 1
ATOM 1533 C CA . VAL A 1 190 ? 12.293 22.942 -25.051 1.00 41.06 190 VAL A CA 1
ATOM 1534 C C . VAL A 1 190 ? 10.825 23.313 -24.882 1.00 41.06 190 VAL A C 1
ATOM 1536 O O . VAL A 1 190 ? 10.222 23.876 -25.788 1.00 41.06 190 VAL A O 1
ATOM 1539 N N . HIS A 1 191 ? 10.231 22.948 -23.748 1.00 41.22 191 HIS A N 1
ATOM 1540 C CA . HIS A 1 191 ? 8.938 23.505 -23.363 1.00 41.22 191 HIS A CA 1
ATOM 1541 C C . HIS A 1 191 ? 9.185 24.959 -22.960 1.00 41.22 191 HIS A C 1
ATOM 1543 O O . HIS A 1 191 ? 9.866 25.218 -21.967 1.00 41.22 191 HIS A O 1
ATOM 1549 N N . SER A 1 192 ? 8.681 25.905 -23.751 1.00 41.59 192 SER A N 1
ATOM 1550 C CA . SER A 1 192 ? 8.581 27.300 -23.339 1.00 41.59 192 SER A CA 1
ATOM 1551 C C . SER A 1 192 ? 7.458 27.402 -22.310 1.00 41.59 192 SER A C 1
ATOM 1553 O O . SER A 1 192 ? 6.290 27.559 -22.661 1.00 41.59 192 SER A O 1
ATOM 1555 N N . SER A 1 193 ? 7.792 27.254 -21.031 1.00 54.12 193 SER A N 1
ATOM 1556 C CA . SER A 1 193 ? 6.889 27.699 -19.973 1.00 54.12 193 SER A CA 1
ATOM 1557 C C . SER A 1 193 ? 6.756 29.223 -20.080 1.00 54.12 193 SER A C 1
ATOM 1559 O O . SER A 1 193 ? 7.784 29.887 -20.241 1.00 54.12 193 SER A O 1
ATOM 1561 N N . PRO A 1 194 ? 5.541 29.795 -20.013 1.00 51.97 194 PRO A N 1
ATOM 1562 C CA . PRO A 1 194 ? 5.379 31.242 -20.006 1.00 51.97 194 PRO A CA 1
ATOM 1563 C C . PRO A 1 194 ? 6.158 31.821 -18.822 1.00 51.97 194 PRO A C 1
ATOM 1565 O O . PRO A 1 194 ? 6.060 31.319 -17.700 1.00 51.97 194 PRO A O 1
ATOM 1568 N N . SER A 1 195 ? 6.982 32.838 -19.080 1.00 53.81 195 SER A N 1
ATOM 1569 C CA . SER A 1 195 ? 7.737 33.542 -18.048 1.00 53.81 195 SER A CA 1
ATOM 1570 C C . SER A 1 195 ? 6.754 34.288 -17.152 1.00 53.81 195 SER A C 1
ATOM 1572 O O . SER A 1 195 ? 6.277 35.367 -17.496 1.00 53.81 195 SER A O 1
ATOM 1574 N N . ILE A 1 196 ? 6.416 33.685 -16.019 1.00 58.88 196 ILE A N 1
ATOM 1575 C CA . ILE A 1 196 ? 5.680 34.363 -14.959 1.00 58.88 196 ILE A CA 1
ATOM 1576 C C . ILE A 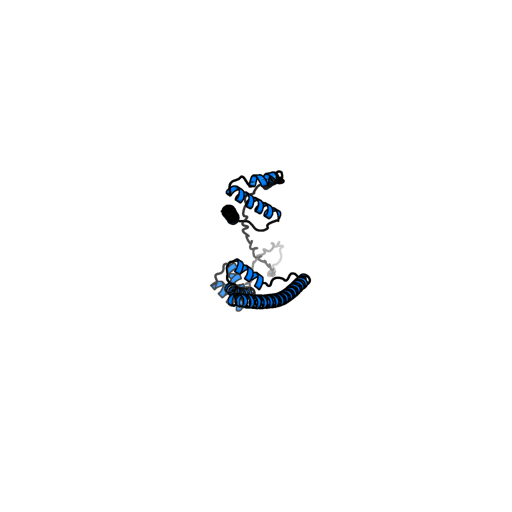1 196 ? 6.663 35.338 -14.314 1.00 58.88 196 ILE A C 1
ATOM 1578 O O . ILE A 1 196 ? 7.712 34.925 -13.817 1.00 58.88 196 ILE A O 1
ATOM 1582 N N . ASP A 1 197 ? 6.340 36.627 -14.374 1.00 58.31 197 ASP A N 1
ATOM 1583 C CA . ASP A 1 197 ? 7.132 37.698 -13.780 1.00 58.31 197 ASP A CA 1
ATOM 1584 C C . ASP A 1 197 ? 7.100 37.566 -12.249 1.00 58.31 197 ASP A C 1
ATOM 1586 O O . ASP A 1 197 ? 6.170 37.997 -11.564 1.00 58.31 197 ASP A O 1
ATOM 1590 N N . VAL A 1 198 ? 8.123 36.895 -11.715 1.00 60.97 198 VAL A N 1
ATOM 1591 C CA . VAL A 1 198 ? 8.275 36.566 -10.290 1.00 60.97 198 VAL A CA 1
ATOM 1592 C C . VAL A 1 198 ? 8.237 37.828 -9.422 1.00 60.97 198 VAL A C 1
ATOM 1594 O O . VAL A 1 198 ? 7.809 37.761 -8.274 1.00 60.97 198 VAL A O 1
ATOM 1597 N N . SER A 1 199 ? 8.598 38.987 -9.986 1.00 64.69 199 SER A N 1
ATOM 1598 C CA . SER A 1 199 ? 8.614 40.273 -9.286 1.00 64.69 199 SER A CA 1
ATOM 1599 C C . SER A 1 199 ? 7.216 40.797 -8.927 1.00 64.69 199 SER A C 1
ATOM 1601 O O . SER A 1 199 ? 7.047 41.464 -7.903 1.00 64.69 199 SER A O 1
ATOM 1603 N N . GLN A 1 200 ? 6.191 40.464 -9.719 1.00 59.56 200 GLN A N 1
ATOM 1604 C CA . GLN A 1 200 ? 4.799 40.806 -9.407 1.00 59.56 200 GLN A CA 1
ATOM 1605 C C . GLN A 1 200 ? 4.233 39.884 -8.322 1.00 59.56 200 GLN A C 1
ATOM 1607 O O . GLN A 1 200 ? 3.459 40.314 -7.468 1.00 59.56 200 GLN A O 1
ATOM 1612 N N . LEU A 1 201 ? 4.682 38.628 -8.313 1.00 57.78 201 LEU A N 1
ATOM 1613 C CA . LEU A 1 201 ? 4.269 37.611 -7.350 1.00 57.78 201 LEU A CA 1
ATOM 1614 C C . LEU A 1 201 ? 4.879 37.865 -5.963 1.00 57.78 201 LEU A C 1
ATOM 1616 O O . LEU A 1 201 ? 4.190 37.717 -4.956 1.00 57.78 201 LEU A O 1
ATOM 1620 N N . THR A 1 202 ? 6.131 38.330 -5.899 1.00 64.06 202 THR A N 1
ATOM 1621 C CA . THR A 1 202 ? 6.766 38.742 -4.638 1.00 64.06 202 THR A CA 1
ATOM 1622 C C . THR A 1 202 ? 6.172 40.037 -4.092 1.00 64.06 202 THR A C 1
ATOM 1624 O O . THR A 1 202 ? 5.929 40.113 -2.894 1.00 64.06 202 THR A O 1
ATOM 1627 N N . LYS A 1 203 ? 5.829 41.013 -4.948 1.00 64.31 203 LYS A N 1
ATOM 1628 C CA . LYS A 1 203 ? 5.143 42.245 -4.514 1.00 64.31 203 LYS A CA 1
ATOM 1629 C C . LYS A 1 203 ? 3.740 41.978 -3.964 1.00 64.31 203 LYS A C 1
ATOM 1631 O O . LYS A 1 203 ? 3.376 42.560 -2.948 1.00 64.31 203 LYS A O 1
ATOM 1636 N N . ALA A 1 204 ? 2.975 41.070 -4.577 1.00 57.41 204 ALA A N 1
ATOM 1637 C CA . ALA A 1 204 ? 1.675 40.642 -4.052 1.00 57.41 204 ALA A CA 1
ATOM 1638 C C . ALA A 1 204 ? 1.808 39.866 -2.726 1.00 57.41 204 ALA A C 1
ATOM 1640 O O . ALA A 1 204 ? 0.985 40.013 -1.823 1.00 57.41 204 ALA A O 1
ATOM 1641 N N . PHE A 1 205 ? 2.872 39.072 -2.580 1.00 57.56 205 PHE A N 1
ATOM 1642 C CA . PHE A 1 205 ? 3.150 38.326 -1.355 1.00 57.56 205 PHE A CA 1
ATOM 1643 C C . PHE A 1 205 ? 3.585 39.242 -0.199 1.00 57.56 205 PHE A C 1
ATOM 1645 O O . PHE A 1 205 ? 3.067 39.119 0.911 1.00 57.56 205 PHE A O 1
ATOM 1652 N N . GLU A 1 206 ? 4.461 40.214 -0.452 1.00 54.66 206 GLU A N 1
ATOM 1653 C CA . GLU A 1 206 ? 4.909 41.195 0.545 1.00 54.66 206 GLU A CA 1
ATOM 1654 C C . GLU A 1 206 ? 3.784 42.151 0.966 1.00 54.66 206 GLU A C 1
ATOM 1656 O O . GLU A 1 206 ? 3.658 42.452 2.155 1.00 54.66 206 GLU A O 1
ATOM 1661 N N . SER A 1 207 ? 2.892 42.540 0.043 1.00 55.66 207 SER A N 1
ATOM 1662 C CA . SER A 1 207 ? 1.692 43.314 0.398 1.00 55.66 207 SER A CA 1
ATOM 1663 C C . SER A 1 207 ? 0.727 42.523 1.292 1.00 55.66 207 SER A C 1
ATOM 1665 O O . SER A 1 207 ? 0.008 43.132 2.079 1.00 55.66 207 SER A O 1
ATOM 1667 N N . SER A 1 208 ? 0.722 41.187 1.206 1.00 54.50 208 SER A N 1
ATOM 1668 C CA . SER A 1 208 ? -0.135 40.315 2.027 1.00 54.50 208 SER A CA 1
ATOM 1669 C C . SER A 1 208 ? 0.457 39.953 3.396 1.00 54.50 208 SER A C 1
ATOM 1671 O O . SER A 1 208 ? -0.277 39.537 4.289 1.00 54.50 208 SER A O 1
ATOM 1673 N N . MET A 1 209 ? 1.774 40.106 3.581 1.00 51.03 209 MET A N 1
ATOM 1674 C CA . MET A 1 209 ? 2.463 39.808 4.847 1.00 51.03 209 MET A CA 1
ATOM 1675 C C . MET A 1 209 ? 2.604 41.027 5.772 1.00 51.03 209 MET A C 1
ATOM 1677 O O . MET A 1 209 ? 2.889 40.847 6.955 1.00 51.03 209 MET A O 1
ATOM 1681 N N . SER A 1 210 ? 2.421 42.248 5.257 1.00 46.97 210 SER A N 1
ATOM 1682 C CA . SER A 1 210 ? 2.709 43.495 5.987 1.00 46.97 210 SER A CA 1
ATOM 1683 C C . SER A 1 210 ? 1.544 44.027 6.843 1.00 46.97 210 SER A C 1
ATOM 1685 O O . SER A 1 210 ? 1.749 44.878 7.706 1.00 46.97 210 SER A O 1
ATOM 1687 N N . THR A 1 211 ? 0.320 43.512 6.692 1.00 50.66 211 THR A N 1
ATOM 1688 C CA . THR A 1 211 ? -0.823 43.930 7.522 1.00 50.66 211 THR A CA 1
ATOM 1689 C C . THR A 1 211 ? -1.554 42.723 8.106 1.00 50.66 211 THR A C 1
ATOM 1691 O O . THR A 1 211 ? -1.823 41.747 7.418 1.00 50.66 211 THR A O 1
ATOM 1694 N N . HIS A 1 212 ? -1.892 42.813 9.396 1.00 47.75 212 HIS A N 1
ATOM 1695 C CA . HIS A 1 212 ? -2.618 41.836 10.225 1.00 47.75 212 HIS A CA 1
ATOM 1696 C C . HIS A 1 212 ? -1.772 40.811 10.994 1.00 47.75 212 HIS A C 1
ATOM 1698 O O . HIS A 1 212 ? -1.879 39.594 10.834 1.00 47.75 212 HIS A O 1
ATOM 1704 N N . SER A 1 213 ? -1.044 41.313 11.996 1.00 52.62 213 SER A N 1
ATOM 1705 C CA . SER A 1 213 ? -1.012 40.609 13.279 1.00 52.62 213 SER A CA 1
ATOM 1706 C C . SER A 1 213 ? -2.442 40.592 13.841 1.00 52.62 213 SER A C 1
ATOM 1708 O O . SER A 1 213 ? -3.001 41.623 14.206 1.00 52.62 213 SER A O 1
ATOM 1710 N N . LEU A 1 214 ? -3.071 39.415 13.819 1.00 51.00 214 LEU A N 1
ATOM 1711 C CA . LEU A 1 214 ? -4.479 39.233 14.179 1.00 51.00 214 LEU A CA 1
ATOM 1712 C C . LEU A 1 214 ? -4.742 39.711 15.611 1.00 51.00 214 LEU A C 1
ATOM 1714 O O . LEU A 1 214 ? -4.225 39.148 16.582 1.00 51.00 214 LEU A O 1
ATOM 1718 N N . SER A 1 215 ? -5.565 40.750 15.738 1.00 58.53 215 SER A N 1
ATOM 1719 C CA . SER A 1 215 ? -6.004 41.256 17.032 1.00 58.53 215 SER A CA 1
ATOM 1720 C C . SER A 1 215 ? -7.154 40.390 17.559 1.00 58.53 215 SER A C 1
ATOM 1722 O O . SER A 1 215 ? -7.917 39.796 16.796 1.00 58.53 215 SER A O 1
ATOM 1724 N N . LYS A 1 216 ? -7.354 40.334 18.884 1.00 50.47 216 LYS A N 1
ATOM 1725 C CA . LYS A 1 216 ? -8.508 39.633 19.494 1.00 50.47 216 LYS A CA 1
ATOM 1726 C C . LYS A 1 216 ? -9.874 40.144 18.992 1.00 50.47 216 LYS A C 1
ATOM 1728 O O . LYS A 1 216 ? -10.876 39.473 19.227 1.00 50.47 216 LYS A O 1
ATOM 1733 N N . ARG A 1 217 ? -9.932 41.310 18.331 1.00 53.38 217 ARG A N 1
ATOM 1734 C CA . ARG A 1 217 ? -11.160 41.864 17.738 1.00 53.38 217 ARG A CA 1
ATOM 1735 C C . ARG A 1 217 ? -11.525 41.159 16.428 1.00 53.38 217 ARG A C 1
ATOM 1737 O O . ARG A 1 217 ? -12.691 40.823 16.257 1.00 53.38 217 ARG A O 1
ATOM 1744 N N . ASP A 1 218 ? -10.541 40.788 15.613 1.00 54.69 218 ASP A N 1
ATOM 1745 C CA . ASP A 1 218 ? -10.742 40.133 14.307 1.00 54.69 218 ASP A CA 1
ATOM 1746 C C . ASP A 1 218 ? -11.339 38.718 14.472 1.00 54.69 218 ASP A C 1
ATOM 1748 O O . ASP A 1 218 ? -12.158 38.256 13.677 1.00 54.69 218 ASP A O 1
ATOM 1752 N N . LEU A 1 219 ? -10.985 38.039 15.571 1.00 56.00 219 LEU A N 1
ATOM 1753 C CA . LEU A 1 219 ? -11.579 36.756 15.973 1.00 56.00 219 LEU A CA 1
ATOM 1754 C C . LEU A 1 219 ? -13.013 36.898 16.501 1.00 56.00 219 LEU A C 1
ATOM 1756 O O . LEU A 1 219 ? -13.780 35.941 16.440 1.00 56.00 219 LEU A O 1
ATOM 1760 N N . LYS A 1 220 ? -13.380 38.069 17.036 1.00 50.53 220 LYS A N 1
ATOM 1761 C CA . LYS A 1 220 ? -14.725 38.343 17.561 1.00 50.53 220 LYS A CA 1
ATOM 1762 C C . LYS A 1 220 ? -15.696 38.697 16.432 1.00 50.53 220 LYS A C 1
ATOM 1764 O O . LYS A 1 220 ? -16.854 38.301 16.481 1.00 50.53 220 LYS A O 1
ATOM 1769 N N . GLU A 1 221 ? -15.203 39.354 15.387 1.00 53.00 221 GLU A N 1
ATOM 1770 C CA . GLU A 1 221 ? -15.966 39.672 14.175 1.00 53.00 221 GLU A CA 1
ATOM 1771 C C . GLU A 1 221 ? -16.274 38.422 13.323 1.00 53.00 221 GLU A C 1
ATOM 1773 O O . GLU A 1 221 ? -17.284 38.368 12.628 1.00 53.00 221 GLU A O 1
ATOM 1778 N N . ALA A 1 222 ? -15.486 37.347 13.468 1.00 51.12 222 ALA A N 1
ATOM 1779 C CA . ALA A 1 222 ? -15.755 36.035 12.864 1.00 51.12 222 ALA A CA 1
ATOM 1780 C C . ALA A 1 222 ? -17.017 35.321 13.399 1.00 51.12 222 ALA A C 1
ATOM 1782 O O . ALA A 1 222 ? -17.420 34.305 12.838 1.00 51.12 222 ALA A O 1
ATOM 1783 N N . PHE A 1 223 ? -17.645 35.827 14.465 1.00 49.84 223 PHE A N 1
ATOM 1784 C CA . PHE A 1 223 ? -18.898 35.283 15.001 1.00 49.84 223 PHE A CA 1
ATOM 1785 C C . PHE A 1 223 ? -20.156 35.990 14.471 1.00 49.84 223 PHE A C 1
ATOM 1787 O O . PHE A 1 223 ? -21.256 35.590 14.845 1.00 49.84 223 PHE A O 1
ATOM 1794 N N . SER A 1 224 ? -20.015 37.007 13.609 1.00 52.62 224 SER A N 1
ATOM 1795 C CA . SER A 1 224 ? -21.145 37.797 13.092 1.00 52.62 224 SER A CA 1
ATOM 1796 C C . SER A 1 224 ? -21.335 37.723 11.572 1.00 52.62 224 SER A C 1
ATOM 1798 O O . SER A 1 224 ? -22.108 38.509 11.028 1.00 52.62 224 SER A O 1
ATOM 1800 N N . THR A 1 225 ? -20.664 36.800 10.878 1.00 61.31 225 THR A N 1
ATOM 1801 C CA . THR A 1 225 ? -20.763 36.678 9.418 1.00 61.31 225 THR A CA 1
ATOM 1802 C C . THR A 1 225 ? -21.320 35.333 8.956 1.00 61.31 225 THR A C 1
ATOM 1804 O O . THR A 1 225 ? -21.374 34.367 9.721 1.00 61.31 225 THR A O 1
ATOM 1807 N N . GLY A 1 226 ? -21.830 35.297 7.718 1.00 76.75 226 GLY A N 1
ATOM 1808 C CA . GLY A 1 226 ? -22.538 34.150 7.147 1.00 76.75 226 GLY A CA 1
ATOM 1809 C C . GLY A 1 226 ? -21.736 32.846 7.223 1.00 76.75 226 GLY A C 1
ATOM 1810 O O . GLY A 1 226 ? -20.508 32.842 7.218 1.00 76.75 226 GLY A O 1
ATOM 1811 N N . GLU A 1 227 ? -22.434 31.710 7.278 1.00 79.62 227 GLU A N 1
ATOM 1812 C CA . GLU A 1 227 ? -21.828 30.373 7.433 1.00 79.62 227 GLU A CA 1
ATOM 1813 C C . GLU A 1 227 ? -20.748 30.073 6.379 1.00 79.62 227 GLU A C 1
ATOM 1815 O O . GLU A 1 227 ? -19.768 29.380 6.659 1.00 79.62 227 GLU A O 1
ATOM 1820 N N . GLU A 1 228 ? -20.909 30.640 5.184 1.00 81.38 228 GLU A N 1
ATOM 1821 C CA . GLU A 1 228 ? -19.961 30.551 4.073 1.00 81.38 228 GLU A CA 1
ATOM 1822 C C . GLU A 1 228 ? -18.662 31.316 4.337 1.00 81.38 228 GLU A C 1
ATOM 1824 O O . GLU A 1 228 ? -17.584 30.803 4.034 1.00 81.38 228 GLU A O 1
ATOM 1829 N N . GLU A 1 229 ? -18.733 32.489 4.967 1.00 83.00 229 GLU A N 1
ATOM 1830 C CA . GLU A 1 229 ? -17.550 33.265 5.345 1.00 83.00 229 GLU A CA 1
ATOM 1831 C C . GLU A 1 229 ? -16.773 32.597 6.477 1.00 83.00 229 GLU A C 1
ATOM 1833 O O . GLU A 1 229 ? -15.540 32.594 6.475 1.00 83.00 229 GLU A O 1
ATOM 1838 N N . ILE A 1 230 ? -17.480 31.983 7.430 1.00 84.88 230 ILE A N 1
ATOM 1839 C CA . ILE A 1 230 ? -16.855 31.209 8.507 1.00 84.88 230 ILE A CA 1
ATOM 1840 C C . ILE A 1 230 ? -16.113 30.009 7.913 1.00 84.88 230 ILE A C 1
ATOM 1842 O O . ILE A 1 230 ? -14.946 29.778 8.239 1.00 84.88 230 ILE A O 1
ATOM 1846 N N . ALA A 1 231 ? -16.761 29.261 7.014 1.00 84.94 231 ALA A N 1
ATOM 1847 C CA . ALA A 1 231 ? -16.132 28.141 6.323 1.00 84.94 231 ALA A CA 1
ATOM 1848 C C . ALA A 1 231 ? -14.898 28.600 5.532 1.00 84.94 231 ALA A C 1
ATOM 1850 O O . ALA A 1 231 ? -13.824 28.015 5.684 1.00 84.94 231 ALA A O 1
ATOM 1851 N N . PHE A 1 232 ? -15.024 29.690 4.769 1.00 88.31 232 PHE A N 1
ATOM 1852 C CA . PHE A 1 232 ? -13.932 30.283 4.001 1.00 88.31 232 PHE A CA 1
ATOM 1853 C C . PHE A 1 232 ? -12.738 30.667 4.887 1.00 88.31 232 PHE A C 1
ATOM 1855 O O . PHE A 1 232 ? -11.615 30.234 4.619 1.00 88.31 232 PHE A O 1
ATOM 1862 N N . LYS A 1 233 ? -12.970 31.386 5.995 1.00 87.19 233 LYS A N 1
ATOM 1863 C CA . LYS A 1 233 ? -11.912 31.782 6.940 1.00 87.19 233 LYS A CA 1
ATOM 1864 C C . LYS A 1 233 ? -11.200 30.575 7.559 1.00 87.19 233 LYS A C 1
ATOM 1866 O O . LYS A 1 233 ? -9.977 30.608 7.707 1.00 87.19 233 LYS A O 1
ATOM 1871 N N . ILE A 1 234 ? -11.919 29.497 7.891 1.00 88.50 234 ILE A N 1
ATOM 1872 C CA . ILE A 1 234 ? -11.318 28.266 8.443 1.00 88.50 234 ILE A CA 1
ATOM 1873 C C . ILE A 1 234 ? -10.317 27.663 7.452 1.00 88.50 234 ILE A C 1
ATOM 1875 O O . ILE A 1 234 ? -9.193 27.325 7.826 1.00 88.50 234 ILE A O 1
ATOM 1879 N N . ILE A 1 235 ? -10.713 27.549 6.188 1.00 90.50 235 ILE A N 1
ATOM 1880 C CA . ILE A 1 235 ? -9.891 26.946 5.133 1.00 90.50 235 ILE A CA 1
ATOM 1881 C C . ILE A 1 235 ? -8.697 27.834 4.808 1.00 90.50 235 ILE A C 1
ATOM 1883 O O . ILE A 1 235 ? -7.574 27.344 4.704 1.00 90.50 235 ILE A O 1
ATOM 1887 N N . GLN A 1 236 ? -8.926 29.143 4.703 1.00 88.06 236 GLN A N 1
ATOM 1888 C CA . GLN A 1 236 ? -7.875 30.130 4.497 1.00 88.06 236 GLN A CA 1
ATOM 1889 C C . GLN A 1 236 ? -6.816 30.035 5.603 1.00 88.06 236 GLN A C 1
ATOM 1891 O O . GLN A 1 236 ? -5.629 29.899 5.313 1.00 88.06 236 GLN A O 1
ATOM 1896 N N . THR A 1 237 ? -7.242 30.007 6.869 1.00 87.19 237 THR A N 1
ATOM 1897 C CA . THR A 1 237 ? -6.336 29.856 8.018 1.00 87.19 237 THR A CA 1
ATOM 1898 C C . THR A 1 237 ? -5.561 28.540 7.956 1.00 87.19 237 THR A C 1
ATOM 1900 O O . THR A 1 237 ? -4.348 28.519 8.158 1.00 87.19 237 THR A O 1
ATOM 1903 N N . TYR A 1 238 ? -6.243 27.440 7.632 1.00 86.00 238 TYR A N 1
ATOM 1904 C CA . TYR A 1 238 ? -5.626 26.121 7.519 1.00 86.00 238 TYR A CA 1
ATOM 1905 C C . TYR A 1 238 ? -4.530 26.082 6.446 1.00 86.00 238 TYR A C 1
ATOM 1907 O O . TYR A 1 238 ? -3.440 25.566 6.697 1.00 86.00 238 TYR A O 1
ATOM 1915 N N . PHE A 1 239 ? -4.773 26.670 5.273 1.00 85.62 239 PHE A N 1
ATOM 1916 C CA . PHE A 1 239 ? -3.782 26.689 4.199 1.00 85.62 239 PHE A CA 1
ATOM 1917 C C . PHE A 1 239 ? -2.627 27.656 4.450 1.00 85.62 239 PHE A C 1
ATOM 1919 O O . PHE A 1 239 ? -1.495 27.325 4.100 1.00 85.62 239 PHE A O 1
ATOM 1926 N N . ILE A 1 240 ? -2.868 28.789 5.113 1.00 83.88 240 ILE A N 1
ATOM 1927 C CA . ILE A 1 240 ? -1.792 29.682 5.569 1.00 83.88 240 ILE A CA 1
ATOM 1928 C C . ILE A 1 240 ? -0.854 28.934 6.526 1.00 83.88 240 ILE A C 1
ATOM 1930 O O . ILE A 1 240 ? 0.368 29.009 6.390 1.00 83.88 240 ILE A O 1
ATOM 1934 N N . GLU A 1 241 ? -1.409 28.160 7.457 1.00 81.62 241 GLU A N 1
ATOM 1935 C CA . GLU A 1 241 ? -0.617 27.399 8.424 1.00 81.62 241 GLU A CA 1
ATOM 1936 C C . GLU A 1 241 ? 0.158 26.247 7.763 1.00 81.62 241 GLU A C 1
ATOM 1938 O O . GLU A 1 241 ? 1.331 26.014 8.061 1.00 81.62 241 GLU A O 1
ATOM 1943 N N . ILE A 1 242 ? -0.453 25.566 6.790 1.00 81.31 242 ILE A N 1
ATOM 1944 C CA . ILE A 1 242 ? 0.222 24.552 5.968 1.00 81.31 242 ILE A CA 1
ATOM 1945 C C . ILE A 1 242 ? 1.371 25.160 5.159 1.00 81.31 242 ILE A C 1
ATOM 1947 O O . ILE A 1 242 ? 2.451 24.566 5.079 1.00 81.31 242 ILE A O 1
ATOM 1951 N N . ALA A 1 243 ? 1.154 26.332 4.559 1.00 79.38 243 ALA A N 1
ATOM 1952 C CA . ALA A 1 243 ? 2.174 27.036 3.795 1.00 79.38 243 ALA A CA 1
ATOM 1953 C C . ALA A 1 243 ? 3.357 27.427 4.694 1.00 79.38 243 ALA A C 1
ATOM 1955 O O . ALA A 1 243 ? 4.508 27.189 4.324 1.00 79.38 243 ALA A O 1
ATOM 1956 N N . ARG A 1 244 ? 3.086 27.911 5.915 1.00 77.44 244 ARG A N 1
ATOM 1957 C CA . ARG A 1 244 ? 4.112 28.191 6.937 1.00 77.44 244 ARG A CA 1
ATOM 1958 C C . ARG A 1 244 ? 4.929 26.959 7.322 1.00 77.44 244 ARG A C 1
ATOM 1960 O O . ARG A 1 244 ? 6.134 27.064 7.520 1.00 77.44 244 ARG A O 1
ATOM 1967 N N . GLN A 1 245 ? 4.300 25.788 7.399 1.00 78.62 245 GLN A N 1
ATOM 1968 C CA . GLN A 1 245 ? 4.971 24.531 7.752 1.00 78.62 245 GLN A CA 1
ATOM 1969 C C . GLN A 1 245 ? 5.767 23.899 6.593 1.00 78.62 245 GLN A C 1
ATOM 1971 O O . GLN A 1 245 ? 6.409 22.864 6.784 1.00 78.62 245 GLN A O 1
ATOM 1976 N N . GLY A 1 246 ? 5.775 24.507 5.400 1.00 68.25 246 GLY A N 1
ATOM 1977 C CA . GLY A 1 246 ? 6.603 24.062 4.276 1.00 68.25 246 GLY A CA 1
ATOM 1978 C C . GLY A 1 246 ? 6.079 22.792 3.605 1.00 68.25 246 GLY A C 1
ATOM 1979 O O . GLY A 1 246 ? 6.789 21.788 3.473 1.00 68.25 246 GLY A O 1
ATOM 1980 N N . PHE A 1 247 ? 4.816 22.817 3.180 1.00 74.62 247 PHE A N 1
ATOM 1981 C CA . PHE A 1 247 ? 4.176 21.683 2.520 1.00 74.62 247 PHE A CA 1
ATOM 1982 C C . PHE A 1 247 ? 4.800 21.382 1.147 1.00 74.62 247 PHE A C 1
ATOM 1984 O O . PHE A 1 247 ? 4.804 22.212 0.245 1.00 74.62 247 PHE A O 1
ATOM 1991 N N . LYS A 1 248 ? 5.328 20.162 0.975 1.00 65.94 248 LYS A N 1
ATOM 1992 C CA . LYS A 1 248 ? 6.050 19.734 -0.245 1.00 65.94 248 LYS A CA 1
ATOM 1993 C C . LYS A 1 248 ? 5.165 19.104 -1.325 1.00 65.94 248 LYS A C 1
ATOM 1995 O O . LYS A 1 248 ? 5.683 18.640 -2.338 1.00 65.94 248 LYS A O 1
ATOM 2000 N N . ARG A 1 249 ? 3.856 18.986 -1.091 1.00 71.62 249 ARG A N 1
ATOM 2001 C CA . ARG A 1 249 ? 2.919 18.382 -2.051 1.00 71.62 249 ARG A CA 1
ATOM 2002 C C . ARG A 1 249 ? 2.167 19.480 -2.787 1.00 71.62 249 ARG A C 1
ATOM 2004 O O . ARG A 1 249 ? 1.791 20.474 -2.178 1.00 71.62 249 ARG A O 1
ATOM 2011 N N . GLN A 1 250 ? 1.951 19.268 -4.081 1.00 77.31 250 GLN A N 1
ATOM 2012 C CA . GLN A 1 250 ? 1.073 20.120 -4.872 1.00 77.31 250 GLN A CA 1
ATOM 2013 C C . GLN A 1 250 ? -0.361 19.883 -4.409 1.00 77.31 250 GLN A C 1
ATOM 2015 O O . GLN A 1 250 ? -0.802 18.737 -4.339 1.00 77.31 250 GLN A O 1
ATOM 2020 N N . LEU A 1 251 ? -1.033 20.966 -4.043 1.00 81.12 251 LEU A N 1
ATOM 2021 C CA . LEU A 1 251 ? -2.439 20.968 -3.683 1.00 81.12 251 LEU A CA 1
ATOM 2022 C C . LEU A 1 251 ? -3.249 21.186 -4.960 1.00 81.12 251 LEU A C 1
ATOM 2024 O O . LEU A 1 251 ? -2.991 22.137 -5.700 1.00 81.12 251 LEU A O 1
ATOM 2028 N N . THR A 1 252 ? -4.187 20.289 -5.238 1.00 87.50 252 THR A N 1
ATOM 2029 C CA . THR A 1 252 ? -5.059 20.399 -6.413 1.00 87.50 252 THR A CA 1
ATOM 2030 C C . THR A 1 252 ? -6.286 21.254 -6.100 1.00 87.50 252 THR A C 1
ATOM 2032 O O . THR A 1 252 ? -6.721 21.342 -4.951 1.00 87.50 252 THR A O 1
ATOM 2035 N N . LEU A 1 253 ? -6.858 21.896 -7.123 1.00 81.56 253 LEU A N 1
ATOM 2036 C CA . LEU A 1 253 ? -8.048 22.738 -6.965 1.00 81.56 253 LEU A CA 1
ATOM 2037 C C . LEU A 1 253 ? -9.232 21.947 -6.378 1.00 81.56 253 LEU A C 1
ATOM 2039 O O . LEU A 1 253 ? -9.922 22.442 -5.490 1.00 81.56 253 LEU A O 1
ATOM 2043 N N . ASP A 1 254 ? -9.399 20.691 -6.792 1.00 87.31 254 ASP A N 1
ATOM 2044 C CA . ASP A 1 254 ? -10.456 19.806 -6.295 1.00 87.31 254 ASP A CA 1
ATOM 2045 C C . ASP A 1 254 ? -10.329 19.527 -4.792 1.00 87.31 254 ASP A C 1
ATOM 2047 O O . ASP A 1 254 ? -11.327 19.445 -4.079 1.00 87.31 254 ASP A O 1
ATOM 2051 N N . GLU A 1 255 ? -9.106 19.410 -4.269 1.00 86.19 255 GLU A N 1
ATOM 2052 C CA . GLU A 1 255 ? -8.871 19.224 -2.833 1.00 86.19 255 GLU A CA 1
ATOM 2053 C C . GLU A 1 255 ? -9.261 20.471 -2.030 1.00 86.19 255 GLU A C 1
ATOM 2055 O O . GLU A 1 255 ? -9.814 20.342 -0.937 1.00 86.19 255 GLU A O 1
ATOM 2060 N N . ILE A 1 256 ? -9.030 21.668 -2.581 1.00 86.62 256 ILE A N 1
ATOM 2061 C CA . ILE A 1 256 ? -9.441 22.940 -1.968 1.00 86.62 256 ILE A CA 1
ATOM 2062 C C . ILE A 1 256 ? -10.968 23.042 -1.943 1.00 86.62 256 ILE A C 1
ATOM 2064 O O . ILE A 1 256 ? -11.550 23.353 -0.904 1.00 86.62 256 ILE A O 1
ATOM 2068 N N . ILE A 1 257 ? -11.618 22.730 -3.065 1.00 86.31 257 ILE A N 1
ATOM 2069 C CA . ILE A 1 257 ? -13.079 22.760 -3.195 1.00 86.31 257 ILE A CA 1
ATOM 2070 C C . ILE A 1 257 ? -13.729 21.749 -2.236 1.00 86.31 257 ILE A C 1
ATOM 2072 O O . ILE A 1 257 ? -14.669 22.082 -1.513 1.00 86.31 257 ILE A O 1
ATOM 2076 N N . ASN A 1 258 ? -13.189 20.532 -2.150 1.00 90.94 258 ASN A N 1
ATOM 2077 C CA . ASN A 1 258 ? -13.681 19.513 -1.222 1.00 90.94 258 ASN A CA 1
ATOM 2078 C C . ASN A 1 258 ? -13.480 19.915 0.245 1.00 90.94 258 ASN A C 1
ATOM 2080 O O . ASN A 1 258 ? -14.375 19.709 1.069 1.00 90.94 258 ASN A O 1
ATOM 2084 N N . ALA A 1 259 ? -12.336 20.520 0.583 1.00 90.75 259 ALA A N 1
ATOM 2085 C CA . ALA A 1 259 ? -12.102 21.064 1.918 1.00 90.75 259 ALA A CA 1
ATOM 2086 C C . ALA A 1 259 ? -13.108 22.175 2.258 1.00 90.75 259 ALA A C 1
ATOM 2088 O O . ALA A 1 259 ? -13.570 22.248 3.400 1.00 90.75 259 ALA A O 1
ATOM 2089 N N . TYR A 1 260 ? -13.500 22.980 1.264 1.00 91.75 260 TYR A N 1
ATOM 2090 C CA . TYR A 1 260 ? -14.526 24.003 1.426 1.00 91.75 260 TYR A CA 1
ATOM 2091 C C . TYR A 1 260 ? -15.898 23.444 1.750 1.00 91.75 260 TYR A C 1
ATOM 2093 O O . TYR A 1 260 ? -16.468 23.786 2.790 1.00 91.75 260 TYR A O 1
ATOM 2101 N N . PHE A 1 261 ? -16.395 22.520 0.935 1.00 91.44 261 PHE A N 1
ATOM 2102 C CA . PHE A 1 261 ? -17.689 21.903 1.203 1.00 91.44 261 PHE A CA 1
ATOM 2103 C C . PHE A 1 261 ? -17.704 21.122 2.517 1.00 91.44 261 PHE A C 1
ATOM 2105 O O . PHE A 1 261 ? -18.710 21.136 3.227 1.00 91.44 261 PHE A O 1
ATOM 2112 N N . TYR A 1 262 ? -16.581 20.508 2.895 1.00 92.62 262 TYR A N 1
ATOM 2113 C CA . TYR A 1 262 ? -16.448 19.858 4.194 1.00 92.62 262 TYR A CA 1
ATOM 2114 C C . TYR A 1 262 ? -16.551 20.854 5.360 1.00 92.62 262 TYR A C 1
ATOM 2116 O O . TYR A 1 262 ? -17.303 20.616 6.309 1.00 92.62 262 TYR A O 1
ATOM 2124 N N . ALA A 1 263 ? -15.829 21.977 5.300 1.00 90.44 263 ALA A N 1
ATOM 2125 C CA . ALA A 1 263 ? -15.889 23.010 6.332 1.00 90.44 263 ALA A CA 1
ATOM 2126 C C . ALA A 1 263 ? -17.296 23.618 6.433 1.00 90.44 263 ALA A C 1
ATOM 2128 O O . ALA A 1 263 ? -17.826 23.750 7.536 1.00 90.44 263 ALA A O 1
ATOM 2129 N N . LEU A 1 264 ? -17.933 23.896 5.294 1.00 89.25 264 LEU A N 1
ATOM 2130 C CA . LEU A 1 264 ? -19.294 24.422 5.227 1.00 89.25 264 LEU A CA 1
ATOM 2131 C C . LEU A 1 264 ? -20.314 23.458 5.847 1.00 89.25 264 LEU A C 1
ATOM 2133 O O . LEU A 1 264 ? -21.101 23.851 6.708 1.00 89.25 264 LEU A O 1
ATOM 2137 N N . ALA A 1 265 ? -20.264 22.177 5.469 1.00 88.06 265 ALA A N 1
ATOM 2138 C CA . ALA A 1 265 ? -21.124 21.145 6.044 1.00 88.06 265 ALA A CA 1
ATOM 2139 C C . ALA A 1 265 ? -20.920 21.024 7.560 1.00 88.06 265 ALA A C 1
ATOM 2141 O O . ALA A 1 265 ? -21.880 20.853 8.313 1.00 88.06 265 ALA A O 1
ATOM 2142 N N . ARG A 1 266 ? -19.675 21.168 8.030 1.00 88.81 266 ARG A N 1
ATOM 2143 C CA . ARG A 1 266 ? -19.354 21.112 9.456 1.00 88.81 266 ARG A CA 1
ATOM 2144 C C . ARG A 1 266 ? -19.911 22.307 10.225 1.00 88.81 266 ARG A C 1
ATOM 2146 O O . ARG A 1 266 ? -20.471 22.102 11.302 1.00 88.81 266 ARG A O 1
ATOM 2153 N N . VAL A 1 267 ? -19.786 23.518 9.682 1.00 86.44 267 VAL A N 1
ATOM 2154 C CA . VAL A 1 267 ? -20.347 24.745 10.272 1.00 86.44 267 VAL A CA 1
ATOM 2155 C C . VAL A 1 267 ? -21.872 24.641 10.358 1.00 86.44 267 VAL A C 1
ATOM 2157 O O . VAL A 1 267 ? -22.427 24.854 11.433 1.00 86.44 267 VAL A O 1
ATOM 2160 N N . ARG A 1 268 ? -22.529 24.185 9.283 1.00 83.69 268 ARG A N 1
ATOM 2161 C CA . ARG A 1 268 ? -23.980 23.928 9.248 1.00 83.69 268 ARG A CA 1
ATOM 2162 C C . ARG A 1 268 ? -24.423 22.885 10.275 1.00 83.69 268 ARG A C 1
ATOM 2164 O O . ARG A 1 268 ? -25.359 23.121 11.027 1.00 83.69 268 ARG A O 1
ATOM 2171 N N . SER A 1 269 ? -23.707 21.763 10.373 1.00 82.00 269 SER A N 1
ATOM 2172 C CA . SER A 1 269 ? -24.046 20.672 11.303 1.00 82.00 269 SER A CA 1
ATOM 2173 C C . SER A 1 269 ? -23.926 21.029 12.785 1.00 82.00 269 SER A C 1
ATOM 2175 O O . SER A 1 269 ? -24.464 20.313 13.614 1.00 82.00 269 SER A O 1
ATOM 2177 N N . LYS A 1 270 ? -23.179 22.085 13.129 1.00 74.44 270 LYS A N 1
ATOM 2178 C CA . LYS A 1 270 ? -22.970 22.515 14.519 1.00 74.44 270 LYS A CA 1
ATOM 2179 C C . LYS A 1 270 ? -24.060 23.480 15.005 1.00 74.44 270 LYS A C 1
ATOM 2181 O O . LYS A 1 270 ? -24.137 23.754 16.199 1.00 74.44 270 LYS A O 1
ATOM 2186 N N . LYS A 1 271 ? -24.827 24.049 14.075 1.00 63.22 271 LYS A N 1
ATOM 2187 C CA . LYS A 1 271 ? -25.900 25.006 14.353 1.00 63.22 271 LYS A CA 1
ATOM 2188 C C . LYS A 1 271 ? -27.256 24.318 14.563 1.00 63.22 271 LYS A C 1
ATOM 2190 O O . LYS A 1 271 ? -28.112 24.903 15.217 1.00 63.22 271 LYS A O 1
ATOM 2195 N N . ASN A 1 272 ? -27.404 23.099 14.038 1.00 49.75 272 ASN A N 1
ATOM 2196 C CA . ASN A 1 272 ? -28.490 22.165 14.351 1.00 49.75 272 ASN A CA 1
ATOM 2197 C C . ASN A 1 272 ? -28.140 21.332 15.587 1.00 49.75 272 ASN A C 1
ATOM 2199 O O . ASN A 1 272 ? -29.083 20.974 16.322 1.00 49.75 272 ASN A O 1
#

Sequence (272 aa):
MVKAKMVDKKIKSVKKAVKKEISKEKKAQSKKNAKHEADILMLKNEIEKLKKKKVSKGHVSEYNIFIRKQIKAGMTFSQAAKQWTKYKALEKKNKRKPTAYNQFIGSQMRLGKTWTEAVALWKLAKAGKLGKKGTTKTITKTVVKKVKSKPQIKYRTRVIKSKPEIKYRTRTVVKKVASKPVKRTYTKVVHSSPSIDVSQLTKAFESSMSTHSLSKRDLKEAFSTGEEEIAFKIIQTYFIEIARQGFKRQLTLDEIINAYFYALARVRSKKN